Protein AF-A0A7C3PRQ6-F1 (afdb_monomer_lite)

Sequence (192 aa):
MINRSYRSRERTILLFIVLLIILLSGCVSAPGGGITKPATVEAIANGNAENGRDLFMGYAHFENDGPPCMGCHSVGENGLLGGGVMGSDLTNISNERSDVELASILSNYGWTKSPVMEPIYNTHPLTESEQADLIAFLKTSVGQPEVDREWLVVAVSLGGFAAAALVLGFVYRKRLRSVRRALVNEAQKELL

pLDDT: mean 86.73, std 13.66, range [47.41, 98.69]

Secondary structure (DSSP, 8-state):
---HHHHHHHHHHHHHHHHHHHHHT----------PPPPPHHHHHT--HHHHHHHHTTSS--TT-PPPGGGT---TT-SBTB--SSSPP-TTHHHHS-HHHHHHHHTT-SS---TTTHHHHHHSPPPHHHHHHHHHHHHHTTTPPP---HHHHHHHHHHHHHHHHHHHHHHHTTTTHHHHHHHHHHHHHHT-

Structure (mmCIF, N/CA/C/O backbone):
data_AF-A0A7C3PRQ6-F1
#
_entry.id   AF-A0A7C3PRQ6-F1
#
loop_
_atom_site.group_PDB
_atom_site.id
_atom_site.type_symbol
_atom_site.label_atom_id
_atom_site.label_alt_id
_atom_site.label_comp_id
_atom_site.label_asym_id
_atom_site.label_entity_id
_atom_site.label_seq_id
_atom_site.pdbx_PDB_ins_code
_atom_site.Cartn_x
_atom_site.Cartn_y
_atom_site.Cartn_z
_atom_site.occupancy
_atom_site.B_iso_or_equiv
_atom_site.auth_seq_id
_atom_site.auth_comp_id
_atom_site.auth_asym_id
_atom_site.auth_atom_id
_atom_site.pdbx_PDB_model_num
ATOM 1 N N . MET A 1 1 ? -40.805 -43.991 21.688 1.00 47.53 1 MET A N 1
ATOM 2 C CA . MET A 1 1 ? -41.134 -43.188 20.488 1.00 47.53 1 MET A CA 1
ATOM 3 C C . MET A 1 1 ? -40.181 -41.998 20.429 1.00 47.53 1 MET A C 1
ATOM 5 O O . MET A 1 1 ? -40.393 -41.023 21.135 1.00 47.53 1 MET A O 1
ATOM 9 N N . ILE A 1 2 ? -39.074 -42.114 19.687 1.00 50.50 2 ILE A N 1
ATOM 10 C CA . ILE A 1 2 ? -38.059 -41.051 19.589 1.00 50.50 2 ILE A CA 1
ATOM 11 C C . ILE A 1 2 ? -38.585 -39.971 18.635 1.00 50.50 2 ILE A C 1
ATOM 13 O O . ILE A 1 2 ? -38.970 -40.255 17.501 1.00 50.50 2 ILE A O 1
ATOM 17 N N . ASN A 1 3 ? -38.673 -38.747 19.149 1.00 47.69 3 ASN A N 1
ATOM 18 C CA . ASN A 1 3 ? -39.372 -37.615 18.555 1.00 47.69 3 ASN A CA 1
ATOM 19 C C . ASN A 1 3 ? -38.732 -37.184 17.218 1.00 47.69 3 ASN A C 1
ATOM 21 O O . ASN A 1 3 ? -37.580 -36.754 17.171 1.00 47.69 3 ASN A O 1
ATOM 25 N N . ARG A 1 4 ? -39.504 -37.264 16.125 1.00 56.25 4 ARG A N 1
ATOM 26 C CA . ARG A 1 4 ? -39.111 -36.926 14.740 1.00 56.25 4 ARG A CA 1
ATOM 27 C C . ARG A 1 4 ? -38.588 -35.486 14.596 1.00 56.25 4 ARG A C 1
ATOM 29 O O . ARG A 1 4 ? -37.778 -35.222 13.712 1.00 56.25 4 ARG A O 1
ATOM 36 N N . SER A 1 5 ? -38.997 -34.592 15.502 1.00 55.62 5 SER A N 1
ATOM 37 C CA . SER A 1 5 ? -38.525 -33.203 15.593 1.00 55.62 5 SER A CA 1
ATOM 38 C C . SER A 1 5 ? -37.051 -33.098 16.024 1.00 55.62 5 SER A C 1
ATOM 40 O O . SER A 1 5 ? -36.291 -32.310 15.460 1.00 55.62 5 SER A O 1
ATOM 42 N N . TYR A 1 6 ? -36.601 -33.966 16.939 1.00 53.19 6 TYR A N 1
ATOM 43 C CA . TYR A 1 6 ? -35.218 -33.981 17.435 1.00 53.19 6 TYR A CA 1
ATOM 44 C C . TYR A 1 6 ? -34.228 -34.383 16.330 1.00 53.19 6 TYR A C 1
ATOM 46 O O . TYR A 1 6 ? -33.257 -33.679 16.065 1.00 53.19 6 TYR A O 1
ATOM 54 N N . ARG A 1 7 ? -34.567 -35.434 15.572 1.00 55.28 7 ARG A N 1
ATOM 55 C CA . ARG A 1 7 ? -33.764 -35.945 14.447 1.00 55.28 7 ARG A CA 1
ATOM 56 C C . ARG A 1 7 ? -33.643 -34.953 13.281 1.00 55.28 7 ARG A C 1
ATOM 58 O O . ARG A 1 7 ? -32.672 -35.005 12.534 1.00 55.28 7 ARG A O 1
ATOM 65 N N . SER A 1 8 ? -34.622 -34.062 13.099 1.00 56.88 8 SER A N 1
ATOM 66 C CA . SER A 1 8 ? -34.548 -32.993 12.093 1.00 56.88 8 SER A CA 1
ATOM 67 C C . SER A 1 8 ? -33.586 -31.893 12.529 1.00 56.88 8 SER A C 1
ATOM 69 O O . SER A 1 8 ? -32.771 -31.452 11.730 1.00 56.88 8 SER A O 1
ATOM 71 N N . ARG A 1 9 ? -33.655 -31.484 13.800 1.00 60.75 9 ARG A N 1
ATOM 72 C CA . ARG A 1 9 ? -32.837 -30.404 14.362 1.00 60.75 9 ARG A CA 1
ATOM 73 C C . ARG A 1 9 ? -31.353 -30.778 14.412 1.00 60.75 9 ARG A C 1
ATOM 75 O O . ARG A 1 9 ? -30.520 -29.951 14.064 1.00 60.75 9 ARG A O 1
ATOM 82 N N . GLU A 1 10 ? -31.032 -32.032 14.734 1.00 66.19 10 GLU A N 1
ATOM 83 C CA . GLU A 1 10 ? -29.658 -32.552 14.666 1.00 66.19 10 GLU A CA 1
ATOM 84 C C . GLU A 1 10 ? -29.107 -32.565 13.239 1.00 66.19 10 GLU A C 1
ATOM 86 O O . GLU A 1 10 ? -27.975 -32.146 13.021 1.00 66.19 10 GLU A O 1
ATOM 91 N N . ARG A 1 11 ? -29.912 -32.971 12.246 1.00 70.31 11 ARG A N 1
ATOM 92 C CA . ARG A 1 11 ? -29.498 -32.958 10.833 1.00 70.31 11 ARG A CA 1
ATOM 93 C C . ARG A 1 11 ? -29.247 -31.544 10.323 1.00 70.31 11 ARG A C 1
ATOM 95 O O . ARG A 1 11 ? -28.283 -31.341 9.596 1.00 70.31 11 ARG A O 1
ATOM 102 N N . THR A 1 12 ? -30.071 -30.572 10.713 1.00 71.19 12 THR A N 1
ATOM 103 C CA . THR A 1 12 ? -29.859 -29.168 10.338 1.00 71.19 12 THR A CA 1
ATOM 104 C C . THR A 1 12 ? -28.595 -28.607 10.993 1.00 71.19 12 THR A C 1
ATOM 106 O O . T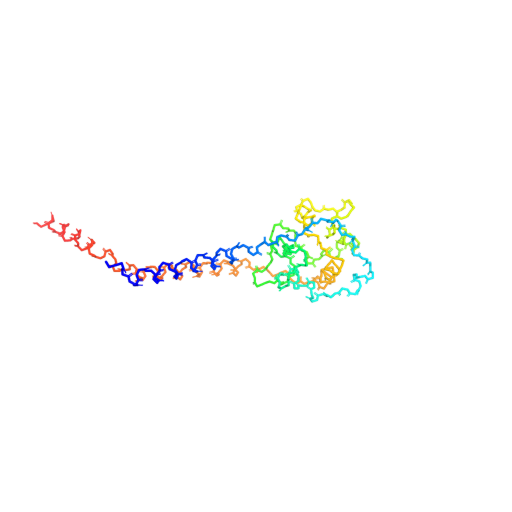HR A 1 12 ? -27.812 -27.951 10.320 1.00 71.19 12 THR A O 1
ATOM 109 N N . ILE A 1 13 ? -28.346 -28.916 12.271 1.00 74.94 13 ILE A N 1
ATOM 110 C CA . ILE A 1 13 ? -27.131 -28.488 12.983 1.00 74.94 13 ILE A CA 1
ATOM 111 C C . ILE A 1 13 ? -25.877 -29.128 12.368 1.00 74.94 13 ILE A C 1
ATOM 113 O O . ILE A 1 13 ? -24.907 -28.425 12.108 1.00 74.94 13 ILE A O 1
ATOM 117 N N . LEU A 1 14 ? -25.912 -30.426 12.054 1.00 76.06 14 LEU A N 1
ATOM 118 C CA . LEU A 1 14 ? -24.822 -31.126 11.365 1.00 76.06 14 LEU A CA 1
ATOM 119 C C . LEU A 1 14 ? -24.543 -30.536 9.978 1.00 76.06 14 LEU A C 1
ATOM 121 O O . LEU A 1 14 ? -23.384 -30.353 9.626 1.00 76.06 14 LEU A O 1
ATOM 125 N N . LEU A 1 15 ? -25.579 -30.180 9.213 1.00 76.94 15 LEU A N 1
ATOM 126 C CA . LEU A 1 15 ? -25.418 -29.530 7.908 1.00 76.94 15 LEU A CA 1
ATOM 127 C C . LEU A 1 15 ? -24.797 -28.133 8.029 1.00 76.94 15 LEU A C 1
ATOM 129 O O . LEU A 1 15 ? -23.921 -27.800 7.239 1.00 76.94 15 LEU A O 1
ATOM 133 N N . PHE A 1 16 ? -25.192 -27.343 9.032 1.00 77.44 16 PHE A N 1
ATOM 134 C CA . PHE A 1 16 ? -24.583 -26.036 9.299 1.00 77.44 16 PHE A CA 1
ATOM 135 C C . PHE A 1 16 ? -23.126 -26.150 9.757 1.00 77.44 16 PHE A C 1
ATOM 137 O O . PHE A 1 16 ? -22.298 -25.360 9.320 1.00 77.44 16 PHE A O 1
ATOM 144 N N . ILE A 1 17 ? -22.794 -27.142 10.589 1.00 79.88 17 ILE A N 1
ATOM 145 C CA . ILE A 1 17 ? -21.415 -27.397 11.029 1.00 79.88 17 ILE A CA 1
ATOM 146 C C . ILE A 1 17 ? -20.552 -27.838 9.844 1.00 79.88 17 ILE A C 1
ATOM 148 O O . ILE A 1 17 ? -19.455 -27.323 9.670 1.00 79.88 17 ILE A O 1
ATOM 152 N N . VAL A 1 18 ? -21.053 -28.734 8.991 1.00 77.69 18 VAL A N 1
ATOM 153 C CA . VAL A 1 18 ? -20.334 -29.176 7.787 1.00 77.69 18 VAL A CA 1
ATOM 154 C C . VAL A 1 18 ? -20.152 -28.022 6.798 1.00 77.69 18 VAL A C 1
ATOM 156 O O . VAL A 1 18 ? -19.057 -27.852 6.276 1.00 77.69 18 VAL A O 1
ATOM 159 N N . LEU A 1 19 ? -21.169 -27.177 6.596 1.00 76.38 19 LEU A N 1
ATOM 160 C CA . LEU A 1 19 ? -21.064 -25.982 5.751 1.00 76.38 19 LEU A CA 1
ATOM 161 C C . LEU A 1 19 ? -20.040 -24.979 6.309 1.00 76.38 19 LEU A C 1
ATOM 163 O O . LEU A 1 19 ? -19.241 -24.439 5.552 1.00 76.38 19 LEU A O 1
ATOM 167 N N . LEU A 1 20 ? -20.022 -24.770 7.628 1.00 74.56 20 LEU A N 1
ATOM 168 C CA . LEU A 1 20 ? -19.055 -23.902 8.301 1.00 74.56 20 LEU A CA 1
ATOM 169 C C . LEU A 1 20 ? -17.625 -24.460 8.194 1.00 74.56 20 LEU A C 1
ATOM 171 O O . LEU A 1 20 ? -16.698 -23.701 7.945 1.00 74.56 20 LEU A O 1
ATOM 175 N N . ILE A 1 21 ? -17.444 -25.779 8.313 1.00 72.19 21 ILE A N 1
ATOM 176 C CA . ILE A 1 21 ? -16.144 -26.448 8.137 1.00 72.19 21 ILE A CA 1
ATOM 177 C C . ILE A 1 21 ? -15.660 -26.337 6.685 1.00 72.19 21 ILE A C 1
ATOM 179 O O . ILE A 1 21 ? -14.477 -26.093 6.462 1.00 72.19 21 ILE A O 1
ATOM 183 N N . ILE A 1 22 ? -16.557 -26.469 5.703 1.00 69.19 22 ILE A N 1
ATOM 184 C CA . ILE A 1 22 ? -16.234 -26.299 4.277 1.00 69.19 22 ILE A CA 1
ATOM 185 C C . ILE A 1 22 ? -15.835 -24.846 3.983 1.00 69.19 22 ILE A C 1
ATOM 187 O O . ILE A 1 22 ? -14.842 -24.623 3.299 1.00 69.19 22 ILE A O 1
ATOM 191 N N . LEU A 1 23 ? -16.545 -23.863 4.551 1.00 66.38 23 LEU A N 1
ATOM 192 C CA . LEU A 1 23 ? -16.206 -22.440 4.412 1.00 66.38 23 LEU A CA 1
ATOM 193 C C . LEU A 1 23 ? -14.887 -22.069 5.112 1.00 66.38 23 LEU A C 1
ATOM 195 O O . LEU A 1 23 ? -14.187 -21.177 4.648 1.00 66.38 23 LEU A O 1
ATOM 199 N N . LEU A 1 24 ? -14.523 -22.765 6.192 1.00 59.66 24 LEU A N 1
ATOM 200 C CA . LEU A 1 24 ? -13.262 -22.562 6.919 1.00 59.66 24 LEU A CA 1
ATOM 201 C C . LEU A 1 24 ? -12.069 -23.316 6.307 1.00 59.66 24 LEU A C 1
ATOM 203 O O . LEU A 1 24 ? -10.928 -22.991 6.616 1.00 59.66 24 LEU A O 1
ATOM 207 N N . SER A 1 25 ? -12.312 -24.305 5.443 1.00 58.44 25 SER A N 1
ATOM 208 C CA . SER A 1 25 ? -11.266 -25.131 4.814 1.00 58.44 25 SER A CA 1
ATOM 209 C C . SER A 1 25 ? -10.825 -24.612 3.435 1.00 58.44 25 SER A C 1
ATOM 211 O O . SER A 1 25 ? -10.090 -25.296 2.730 1.00 58.44 25 SER A O 1
ATOM 213 N N . GLY A 1 26 ? -11.265 -23.411 3.038 1.00 49.47 26 GLY A N 1
ATOM 214 C CA . GLY A 1 26 ? -10.969 -22.792 1.740 1.00 49.47 26 GLY A CA 1
ATOM 215 C C . GLY A 1 26 ? -9.567 -22.191 1.579 1.00 49.47 26 GLY A C 1
ATOM 216 O O . GLY A 1 26 ? -9.267 -21.675 0.509 1.00 49.47 26 GLY A O 1
ATOM 217 N N . CYS A 1 27 ? -8.696 -22.252 2.588 1.00 54.94 27 CYS A N 1
ATOM 218 C CA . CYS A 1 27 ? -7.318 -21.773 2.462 1.00 54.94 27 CYS A CA 1
ATOM 219 C C . CYS A 1 27 ? -6.424 -22.874 1.876 1.00 54.94 27 CYS A C 1
ATOM 221 O O . CYS A 1 27 ? -5.644 -23.508 2.586 1.00 54.94 27 CYS A O 1
ATOM 223 N N . VAL A 1 28 ? -6.547 -23.117 0.571 1.00 53.69 28 VAL A N 1
ATOM 224 C CA . VAL A 1 28 ? -5.461 -23.747 -0.186 1.00 53.69 28 VAL A CA 1
ATOM 225 C C . VAL A 1 28 ? -4.400 -22.672 -0.377 1.00 53.69 28 VAL A C 1
ATOM 227 O O . VAL A 1 28 ? -4.575 -21.760 -1.176 1.00 53.69 28 VAL A O 1
ATOM 230 N N . SER A 1 29 ? -3.316 -22.751 0.393 1.00 53.19 29 SER A N 1
ATOM 231 C CA . SER A 1 29 ? -2.117 -21.962 0.127 1.00 53.19 29 SER A CA 1
ATOM 232 C C . SER A 1 29 ? -1.564 -22.360 -1.241 1.00 53.19 29 SER A C 1
ATOM 234 O O . SER A 1 29 ? -1.231 -23.529 -1.459 1.00 53.19 29 SER A O 1
ATOM 236 N N . ALA A 1 30 ? -1.477 -21.395 -2.156 1.00 51.31 30 ALA A N 1
ATOM 237 C CA . ALA A 1 30 ? -0.710 -21.547 -3.382 1.00 51.31 30 ALA A CA 1
ATOM 238 C C . ALA A 1 30 ? 0.768 -21.812 -3.029 1.00 51.31 30 ALA A C 1
ATOM 240 O O . ALA A 1 30 ? 1.269 -21.283 -2.030 1.00 51.31 30 ALA A O 1
ATOM 241 N N . PRO A 1 31 ? 1.488 -22.640 -3.804 1.00 47.62 31 PRO A N 1
ATOM 242 C CA . PRO A 1 31 ? 2.909 -22.844 -3.588 1.00 47.62 31 PRO A CA 1
ATOM 243 C C . PRO A 1 31 ? 3.660 -21.574 -4.011 1.00 47.62 31 PRO A C 1
ATOM 245 O O . PRO A 1 31 ? 3.961 -21.382 -5.185 1.00 47.62 31 PRO A O 1
ATOM 248 N N . GLY A 1 32 ? 3.960 -20.707 -3.045 1.00 54.88 32 GLY A N 1
ATOM 249 C CA . GLY A 1 32 ? 4.948 -19.646 -3.202 1.00 54.88 32 GLY A CA 1
ATOM 250 C C . GLY A 1 32 ? 6.356 -20.239 -3.254 1.00 54.88 32 GLY A C 1
ATOM 251 O O . GLY A 1 32 ? 6.689 -21.143 -2.482 1.00 54.88 32 GLY A O 1
ATOM 252 N N . GLY A 1 33 ? 7.196 -19.741 -4.159 1.00 47.41 33 GLY A N 1
ATOM 253 C CA . GLY A 1 33 ? 8.613 -20.090 -4.134 1.00 47.41 33 GLY A CA 1
ATOM 254 C C . GLY A 1 33 ? 9.386 -19.713 -5.385 1.00 47.41 33 GLY A C 1
ATOM 255 O O . GLY A 1 33 ? 9.780 -20.587 -6.152 1.00 47.41 33 GLY A O 1
ATOM 256 N N . GLY A 1 34 ? 9.670 -18.425 -5.560 1.00 58.53 34 GLY A N 1
ATOM 257 C CA . GLY A 1 34 ? 10.678 -17.982 -6.515 1.00 58.53 34 GLY A CA 1
ATOM 258 C C . GLY A 1 34 ? 10.955 -16.493 -6.398 1.00 58.53 34 GLY A C 1
ATOM 259 O O . GLY A 1 34 ? 10.028 -15.693 -6.393 1.00 58.53 34 GLY A O 1
ATOM 260 N N . ILE A 1 35 ? 12.236 -16.125 -6.337 1.00 61.12 35 ILE A N 1
ATOM 261 C CA . ILE A 1 35 ? 12.667 -14.749 -6.598 1.00 61.12 35 ILE A CA 1
ATOM 262 C C . ILE A 1 35 ? 12.277 -14.448 -8.046 1.00 61.12 35 ILE A C 1
ATOM 264 O O . ILE A 1 35 ? 12.820 -15.055 -8.975 1.00 61.12 35 ILE A O 1
ATOM 268 N N . THR A 1 36 ? 11.312 -13.557 -8.242 1.00 77.44 36 THR A N 1
ATOM 269 C CA . THR A 1 36 ? 10.962 -13.062 -9.570 1.00 77.44 36 THR A CA 1
ATOM 270 C C . THR A 1 36 ? 12.059 -12.127 -10.057 1.00 77.44 36 THR A C 1
ATOM 272 O O . THR A 1 36 ? 12.736 -11.451 -9.284 1.00 77.44 36 THR A O 1
ATOM 275 N N . LYS A 1 37 ? 12.307 -12.125 -11.366 1.00 87.12 37 LYS A N 1
ATOM 276 C CA . LYS A 1 37 ? 13.282 -11.204 -11.953 1.00 87.12 37 LYS A CA 1
ATOM 277 C C . LYS A 1 37 ? 12.765 -9.760 -11.791 1.00 87.12 37 LYS A C 1
ATOM 279 O O . LYS A 1 37 ? 11.553 -9.557 -11.898 1.00 87.12 37 LYS A O 1
ATOM 284 N N . PRO A 1 38 ? 13.650 -8.768 -11.573 1.00 92.75 38 PRO A N 1
ATOM 285 C CA . PRO A 1 38 ? 13.275 -7.362 -11.656 1.00 92.75 38 PRO A CA 1
ATOM 286 C C . PRO A 1 38 ? 12.592 -7.048 -12.983 1.00 92.75 38 PRO A C 1
ATOM 288 O O . PRO A 1 38 ? 13.046 -7.526 -14.031 1.00 92.75 38 PRO A O 1
ATOM 291 N N . ALA A 1 39 ? 11.568 -6.199 -12.938 1.00 94.12 39 ALA A N 1
ATOM 292 C CA . ALA A 1 39 ? 10.947 -5.681 -14.145 1.00 94.12 39 ALA A CA 1
ATOM 293 C C . ALA A 1 39 ? 11.969 -5.020 -15.077 1.00 94.12 39 ALA A C 1
ATOM 295 O O . ALA A 1 39 ? 12.854 -4.268 -14.658 1.00 94.12 39 ALA A O 1
ATOM 296 N N . THR A 1 40 ? 11.851 -5.320 -16.367 1.00 94.75 40 THR A N 1
ATOM 297 C CA . THR A 1 40 ? 12.670 -4.691 -17.402 1.00 94.75 40 THR A CA 1
ATOM 298 C C . THR A 1 40 ? 12.264 -3.233 -17.627 1.00 94.75 40 THR A C 1
ATOM 300 O O . THR A 1 40 ? 11.131 -2.835 -17.373 1.00 94.75 40 THR A O 1
ATOM 303 N N . VAL A 1 41 ? 13.180 -2.421 -18.165 1.00 92.62 41 VAL A N 1
ATOM 304 C CA . VAL A 1 41 ? 12.886 -1.019 -18.527 1.00 92.62 41 VAL A CA 1
ATOM 305 C C . VAL A 1 41 ? 11.716 -0.931 -19.514 1.00 92.62 41 VAL A C 1
ATOM 307 O O . VAL A 1 41 ? 10.894 -0.027 -19.415 1.00 92.62 41 VAL A O 1
ATOM 310 N N . GLU A 1 42 ? 11.614 -1.890 -20.437 1.00 94.81 42 GLU A N 1
ATOM 311 C CA . GLU A 1 42 ? 10.500 -1.984 -21.382 1.00 94.81 42 GLU A CA 1
ATOM 312 C C . GLU A 1 42 ? 9.177 -2.321 -20.684 1.00 94.81 42 GLU A C 1
ATOM 314 O O . GLU A 1 42 ? 8.164 -1.691 -20.982 1.00 94.81 42 GLU A O 1
ATOM 319 N N . ALA A 1 43 ? 9.173 -3.251 -19.722 1.00 95.25 43 ALA A N 1
ATOM 320 C CA . ALA A 1 43 ? 7.983 -3.536 -18.923 1.00 95.25 43 ALA A CA 1
ATOM 321 C C . ALA A 1 43 ? 7.533 -2.295 -18.140 1.00 95.25 43 ALA A C 1
ATOM 323 O O . ALA A 1 43 ? 6.374 -1.907 -18.230 1.00 95.25 43 ALA A O 1
ATOM 324 N N . ILE A 1 44 ? 8.460 -1.613 -17.458 1.00 94.50 44 ILE A N 1
ATOM 325 C CA . ILE A 1 44 ? 8.182 -0.389 -16.686 1.00 94.50 44 ILE A CA 1
ATOM 326 C C . ILE A 1 44 ? 7.626 0.726 -17.580 1.00 94.50 44 ILE A C 1
ATOM 328 O O . ILE A 1 44 ? 6.703 1.432 -17.182 1.00 94.50 44 ILE A O 1
ATOM 332 N N . ALA A 1 45 ? 8.163 0.893 -18.792 1.00 94.44 45 ALA A N 1
ATOM 333 C CA . ALA A 1 45 ? 7.672 1.887 -19.746 1.00 94.44 45 ALA A CA 1
ATOM 334 C C . ALA A 1 45 ? 6.230 1.613 -20.210 1.00 94.44 45 ALA A C 1
ATOM 336 O O . ALA A 1 45 ? 5.516 2.552 -20.555 1.00 94.44 45 ALA A O 1
ATOM 337 N N . ASN A 1 46 ? 5.811 0.346 -20.198 1.00 96.62 46 ASN A N 1
ATOM 338 C CA . ASN A 1 46 ? 4.459 -0.090 -20.543 1.00 96.62 46 ASN A CA 1
ATOM 339 C C . ASN A 1 46 ? 3.566 -0.331 -19.310 1.00 96.62 46 ASN A C 1
ATOM 341 O O . ASN A 1 46 ? 2.448 -0.823 -19.465 1.00 96.62 46 ASN A O 1
ATOM 345 N N . GLY A 1 47 ? 4.044 -0.002 -18.105 1.00 97.31 47 GLY A N 1
ATOM 346 C CA . GLY A 1 47 ? 3.295 -0.183 -16.866 1.00 97.31 47 GLY A CA 1
ATOM 347 C C . GLY A 1 47 ? 2.040 0.691 -16.814 1.00 97.31 47 GLY A C 1
ATOM 348 O O . GLY A 1 47 ? 2.027 1.843 -17.256 1.00 97.31 47 GLY A O 1
ATOM 349 N N . ASN A 1 48 ? 0.971 0.151 -16.242 1.00 98.44 48 ASN A N 1
ATOM 350 C CA . ASN A 1 48 ? -0.300 0.823 -16.040 1.00 98.44 48 ASN A CA 1
ATOM 351 C C . ASN A 1 48 ? -0.355 1.464 -14.646 1.00 98.44 48 ASN A C 1
ATOM 353 O O . ASN A 1 48 ? -0.558 0.788 -13.639 1.00 98.44 48 ASN A O 1
ATOM 357 N N . ALA A 1 49 ? -0.239 2.792 -14.595 1.00 98.06 49 ALA A N 1
ATOM 358 C CA . ALA A 1 49 ? -0.269 3.550 -13.345 1.00 98.06 49 ALA A CA 1
ATOM 359 C C . ALA A 1 49 ? -1.597 3.433 -12.571 1.00 98.06 49 ALA A C 1
ATOM 361 O O . ALA A 1 49 ? -1.597 3.520 -11.345 1.00 98.06 49 ALA A O 1
ATOM 362 N N . GLU A 1 50 ? -2.731 3.234 -13.248 1.00 97.94 50 GLU A N 1
ATOM 363 C CA . GLU A 1 50 ? -4.014 3.050 -12.563 1.00 97.94 50 GLU A CA 1
ATOM 364 C C . GLU A 1 50 ? -4.083 1.683 -11.882 1.00 97.94 50 GLU A C 1
ATOM 366 O O . GLU A 1 50 ? -4.427 1.608 -10.704 1.00 97.94 50 GLU A O 1
ATOM 371 N N . ASN A 1 51 ? -3.665 0.623 -12.579 1.00 98.50 51 ASN A N 1
ATOM 372 C CA . ASN A 1 51 ? -3.565 -0.699 -11.963 1.00 98.50 51 ASN A CA 1
ATOM 373 C C . ASN A 1 51 ? -2.533 -0.701 -10.825 1.00 98.50 51 ASN A C 1
ATOM 375 O O . ASN A 1 51 ? -2.791 -1.235 -9.751 1.00 98.50 51 ASN A O 1
ATOM 379 N N . GLY A 1 52 ? -1.399 -0.023 -11.015 1.00 98.38 52 GLY A N 1
ATOM 380 C CA . GLY A 1 52 ? -0.386 0.159 -9.978 1.00 98.38 52 GLY A CA 1
ATOM 381 C C . GLY A 1 52 ? -0.933 0.843 -8.728 1.00 98.38 52 GLY A C 1
ATOM 382 O O . GLY A 1 52 ? -0.638 0.407 -7.617 1.00 98.38 52 GLY A O 1
ATOM 383 N N . ARG A 1 53 ? -1.786 1.863 -8.891 1.00 97.62 53 ARG A N 1
ATOM 384 C CA . ARG A 1 53 ? -2.500 2.493 -7.772 1.00 97.62 53 ARG A CA 1
ATOM 385 C C . ARG A 1 53 ? -3.408 1.487 -7.073 1.00 97.62 53 ARG A C 1
ATOM 387 O O . ARG A 1 53 ? -3.398 1.412 -5.849 1.00 97.62 53 ARG A O 1
ATOM 394 N N . ASP A 1 54 ? -4.194 0.724 -7.824 1.00 98.06 54 ASP A N 1
ATOM 395 C CA . ASP A 1 54 ? -5.153 -0.218 -7.246 1.00 98.06 54 ASP A CA 1
ATOM 396 C C . ASP A 1 54 ? -4.461 -1.365 -6.498 1.00 98.06 54 ASP A C 1
ATOM 398 O O . ASP A 1 54 ? -4.923 -1.750 -5.425 1.00 98.06 54 ASP A O 1
ATOM 402 N N . LEU A 1 55 ? -3.320 -1.846 -6.996 1.00 98.50 55 LEU A N 1
ATOM 403 C CA . LEU A 1 55 ? -2.454 -2.801 -6.304 1.00 98.50 55 LEU A CA 1
ATOM 404 C C . LEU A 1 55 ? -1.828 -2.193 -5.041 1.00 98.50 55 LEU A C 1
ATOM 406 O O . LEU A 1 55 ? -1.889 -2.783 -3.962 1.00 98.50 55 LEU A O 1
ATOM 410 N N . PHE A 1 56 ? -1.271 -0.981 -5.145 1.00 98.06 56 PHE A N 1
ATOM 411 C CA . PHE A 1 56 ? -0.677 -0.274 -4.009 1.00 98.06 56 PHE A CA 1
ATOM 412 C C . PHE A 1 56 ? -1.693 -0.089 -2.874 1.00 98.06 56 PHE A C 1
ATOM 414 O O . PHE A 1 56 ? -1.382 -0.330 -1.705 1.00 98.06 56 PHE A O 1
ATOM 421 N N . MET A 1 57 ? -2.914 0.313 -3.235 1.00 96.06 57 MET A N 1
ATOM 422 C CA . MET A 1 57 ? -4.023 0.580 -2.320 1.00 96.06 57 MET A CA 1
ATOM 423 C C . MET A 1 57 ? -4.805 -0.679 -1.915 1.00 96.06 57 MET A C 1
ATOM 425 O O . MET A 1 57 ? -5.736 -0.593 -1.119 1.00 96.06 57 MET A O 1
ATOM 429 N N . GLY A 1 58 ? -4.480 -1.853 -2.460 1.00 96.19 58 GLY A N 1
ATOM 430 C CA . GLY A 1 58 ? -5.212 -3.089 -2.170 1.00 96.19 58 GLY A CA 1
ATOM 431 C C . GLY A 1 58 ? -6.667 -3.097 -2.646 1.00 96.19 58 GLY A C 1
ATOM 432 O O . GLY A 1 58 ? -7.480 -3.859 -2.123 1.00 96.19 58 GLY A O 1
ATOM 433 N N . TYR A 1 59 ? -7.018 -2.256 -3.622 1.00 95.88 59 TYR A N 1
ATOM 434 C CA . TYR A 1 59 ? -8.283 -2.368 -4.355 1.00 95.88 59 TYR A CA 1
ATOM 435 C C . TYR A 1 59 ? -8.245 -3.549 -5.334 1.00 95.88 59 TYR A C 1
ATOM 437 O O . TYR A 1 59 ? -9.270 -4.189 -5.570 1.00 95.88 59 TYR A O 1
ATOM 445 N N . ALA A 1 60 ? -7.051 -3.868 -5.838 1.00 97.38 60 ALA A N 1
ATOM 446 C CA . ALA A 1 60 ? -6.727 -5.109 -6.525 1.00 97.38 60 ALA A CA 1
ATOM 447 C C . ALA A 1 60 ? -5.799 -5.967 -5.648 1.00 97.38 60 ALA A C 1
ATOM 449 O O . ALA A 1 60 ? -5.003 -5.440 -4.871 1.00 97.38 60 ALA A O 1
ATOM 450 N N . HIS A 1 61 ? -5.920 -7.291 -5.762 1.00 96.88 61 HIS A N 1
ATOM 451 C CA . HIS A 1 61 ? -5.023 -8.228 -5.083 1.00 96.88 61 HIS A CA 1
ATOM 452 C C . HIS A 1 61 ? -3.835 -8.547 -5.987 1.00 96.88 61 HIS A C 1
ATOM 454 O O . HIS A 1 61 ? -4.009 -8.665 -7.201 1.00 96.88 61 HIS A O 1
ATOM 460 N N . PHE A 1 62 ? -2.661 -8.726 -5.383 1.00 97.62 62 PHE A N 1
ATOM 461 C CA . PHE A 1 62 ? -1.516 -9.292 -6.086 1.00 97.62 62 PHE A CA 1
ATOM 462 C C . PHE A 1 62 ? -1.777 -10.758 -6.454 1.00 97.62 62 PHE A C 1
ATOM 464 O O . PHE A 1 62 ? -2.424 -11.484 -5.700 1.00 97.62 62 PHE A O 1
ATOM 471 N N . GLU A 1 63 ? -1.219 -11.207 -7.576 1.00 96.31 63 GLU A N 1
ATOM 472 C CA . GLU A 1 63 ? -1.369 -12.565 -8.107 1.00 96.31 63 GLU A CA 1
ATOM 473 C C . GLU A 1 63 ? -0.869 -13.628 -7.121 1.00 96.31 63 GLU A C 1
ATOM 475 O O . GLU A 1 63 ? -1.460 -14.699 -7.009 1.00 96.31 63 GLU A O 1
ATOM 480 N N . ASN A 1 64 ? 0.185 -13.313 -6.363 1.00 95.12 64 ASN A N 1
ATOM 481 C CA . ASN A 1 64 ? 0.786 -14.215 -5.377 1.00 95.12 64 ASN A CA 1
ATOM 482 C C . ASN A 1 64 ? 0.370 -13.903 -3.926 1.00 95.12 64 ASN A C 1
ATOM 484 O O . ASN A 1 64 ? 1.108 -14.229 -2.994 1.00 95.12 64 ASN A O 1
ATOM 488 N N . ASP A 1 65 ? -0.790 -13.265 -3.725 1.00 94.50 65 ASP A N 1
ATOM 489 C CA . ASP A 1 65 ? -1.402 -12.992 -2.411 1.00 94.50 65 ASP A CA 1
ATOM 490 C C . ASP A 1 65 ? -0.531 -12.155 -1.449 1.00 94.50 65 ASP A C 1
ATOM 492 O O . ASP A 1 65 ? -0.628 -12.265 -0.223 1.00 94.50 65 ASP A O 1
ATOM 496 N N . GLY A 1 66 ? 0.338 -11.299 -1.993 1.00 94.25 66 GLY A N 1
ATOM 497 C CA . GLY A 1 66 ? 1.092 -10.331 -1.197 1.00 94.25 66 GLY A CA 1
ATOM 498 C C . GLY A 1 66 ? 0.169 -9.299 -0.526 1.00 94.25 66 GLY A C 1
ATOM 499 O O . GLY A 1 66 ? -0.897 -8.979 -1.059 1.00 94.25 66 GLY A O 1
ATOM 500 N N . PRO A 1 67 ? 0.547 -8.740 0.637 1.00 96.12 67 PRO A N 1
ATOM 501 C CA . PRO A 1 67 ? -0.203 -7.640 1.236 1.00 96.12 67 PRO A CA 1
ATOM 502 C C . PRO A 1 67 ? -0.031 -6.355 0.408 1.00 96.12 67 PRO A C 1
ATOM 504 O O . PRO A 1 67 ? 1.059 -6.117 -0.104 1.00 96.12 67 PRO A O 1
ATOM 507 N N . PRO A 1 68 ? -1.042 -5.474 0.316 1.00 97.06 68 PRO A N 1
ATOM 508 C CA . PRO A 1 68 ? -0.906 -4.212 -0.405 1.00 97.06 68 PRO A CA 1
ATOM 509 C C . PRO A 1 68 ? 0.124 -3.285 0.251 1.00 97.06 68 PRO A C 1
ATOM 511 O O . PRO A 1 68 ? 0.261 -3.238 1.479 1.00 97.06 68 PRO A O 1
ATOM 514 N N . CYS A 1 69 ? 0.819 -2.492 -0.566 1.00 97.12 69 CYS A N 1
ATOM 515 C CA . CYS A 1 69 ? 1.884 -1.596 -0.111 1.00 97.12 69 CYS A CA 1
ATOM 516 C C . CYS A 1 69 ? 1.386 -0.543 0.893 1.00 97.12 69 CYS A C 1
ATOM 518 O O . CYS A 1 69 ? 2.110 -0.202 1.836 1.00 97.12 69 CYS A O 1
ATOM 520 N N . MET A 1 70 ? 0.134 -0.081 0.748 1.00 95.44 70 MET A N 1
ATOM 521 C CA . MET A 1 70 ? -0.466 0.911 1.645 1.00 95.44 70 MET A CA 1
ATOM 522 C C . MET A 1 70 ? -0.536 0.454 3.107 1.00 95.44 70 MET A C 1
ATOM 524 O O . MET A 1 70 ? -0.687 1.282 3.998 1.00 95.44 70 MET A O 1
ATOM 528 N N . GLY A 1 71 ? -0.432 -0.853 3.382 1.00 94.19 71 GLY A N 1
ATOM 529 C CA . GLY A 1 71 ? -0.418 -1.370 4.751 1.00 94.19 71 GLY A CA 1
ATOM 530 C C . GLY A 1 71 ? 0.787 -0.883 5.562 1.00 94.19 71 GLY A C 1
ATOM 531 O O . GLY A 1 71 ? 0.733 -0.853 6.792 1.00 94.19 71 GLY A O 1
ATOM 532 N N . CYS A 1 72 ? 1.866 -0.478 4.888 1.00 95.25 72 CYS A N 1
ATOM 533 C CA . CYS A 1 72 ? 3.060 0.062 5.532 1.00 95.25 72 CYS A CA 1
ATOM 534 C C . CYS A 1 72 ? 3.446 1.452 5.028 1.00 95.25 72 CYS A C 1
ATOM 536 O O . CYS A 1 72 ? 4.003 2.200 5.822 1.00 95.25 72 CYS A O 1
ATOM 538 N N . HIS A 1 73 ? 3.150 1.795 3.775 1.00 95.56 73 HIS A N 1
ATOM 539 C CA . HIS A 1 73 ? 3.594 3.035 3.136 1.00 95.56 73 HIS A CA 1
ATOM 540 C C . HIS A 1 73 ? 2.440 4.003 2.838 1.00 95.56 73 HIS A C 1
ATOM 542 O O . HIS A 1 73 ? 1.304 3.580 2.616 1.00 95.56 73 HIS A O 1
ATOM 548 N N . SER A 1 74 ? 2.754 5.296 2.752 1.00 93.88 74 SER A N 1
ATOM 549 C CA . SER A 1 74 ? 1.903 6.350 2.185 1.00 93.88 74 SER A CA 1
ATOM 550 C C . SER A 1 74 ? 2.398 6.766 0.798 1.00 93.88 74 SER A C 1
ATOM 552 O O . SER A 1 74 ? 3.583 6.633 0.491 1.00 93.88 74 SER A O 1
ATOM 554 N N . VAL A 1 75 ? 1.481 7.248 -0.050 1.00 94.75 75 VAL A N 1
ATOM 555 C CA . VAL A 1 75 ? 1.785 7.864 -1.354 1.00 94.75 75 VAL A CA 1
ATOM 556 C C . VAL A 1 75 ? 0.779 8.978 -1.629 1.00 94.75 75 VAL A C 1
ATOM 558 O O . VAL A 1 75 ? -0.406 8.713 -1.853 1.00 94.75 75 VAL A O 1
ATOM 561 N N . GLY A 1 76 ? 1.262 10.212 -1.682 1.00 91.62 76 GLY A N 1
ATOM 562 C CA . GLY A 1 76 ? 0.518 11.414 -2.032 1.00 91.62 76 GLY A CA 1
ATOM 563 C C . GLY A 1 76 ? -0.761 11.559 -1.216 1.00 91.62 76 GLY A C 1
ATOM 564 O O . GLY A 1 76 ? -0.803 11.316 -0.011 1.00 91.62 76 GLY A O 1
ATOM 565 N N . GLU A 1 77 ? -1.846 11.901 -1.902 1.00 89.00 77 GLU A N 1
ATOM 566 C CA . GLU A 1 77 ? -3.170 12.044 -1.297 1.00 89.00 77 GLU A CA 1
ATOM 567 C C . GLU A 1 77 ? -4.025 10.763 -1.356 1.00 89.00 77 GLU A C 1
ATOM 569 O O . GLU A 1 77 ? -5.242 10.815 -1.146 1.00 89.00 77 GLU A O 1
ATOM 574 N N . ASN A 1 78 ? -3.412 9.608 -1.645 1.00 89.44 78 ASN A N 1
ATOM 575 C CA . ASN A 1 78 ? -4.136 8.353 -1.831 1.00 89.44 78 ASN A CA 1
ATOM 576 C C . ASN A 1 78 ? -4.612 7.752 -0.497 1.00 89.44 78 ASN A C 1
ATOM 578 O O . ASN A 1 78 ? -3.906 7.742 0.510 1.00 89.44 78 ASN A O 1
ATOM 582 N N . GLY A 1 79 ? -5.823 7.186 -0.526 1.00 86.31 79 GLY A N 1
ATOM 583 C CA . GLY A 1 79 ? -6.465 6.552 0.627 1.00 86.31 79 GLY A CA 1
ATOM 584 C C . GLY A 1 79 ? 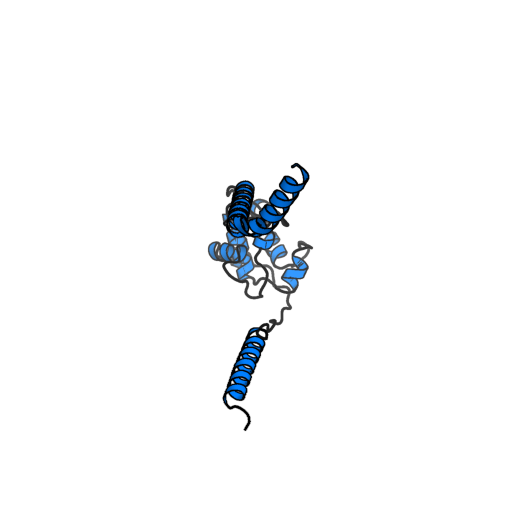-7.320 7.516 1.444 1.00 86.31 79 GLY A C 1
ATOM 585 O O . GLY A 1 79 ? -6.915 8.627 1.770 1.00 86.31 79 GLY A O 1
ATOM 586 N N . LEU A 1 80 ? -8.524 7.072 1.822 1.00 83.56 80 LEU A N 1
ATOM 587 C CA . LEU A 1 80 ? -9.481 7.895 2.577 1.00 83.56 80 LEU A CA 1
ATOM 588 C C . LEU A 1 80 ? -8.908 8.391 3.914 1.00 83.56 80 LEU A C 1
ATOM 590 O O . LEU A 1 80 ? -9.182 9.513 4.335 1.00 83.56 80 LEU A O 1
ATOM 594 N N . LEU A 1 81 ? -8.128 7.536 4.576 1.00 82.56 81 LEU A N 1
ATOM 595 C CA . LEU A 1 81 ? -7.463 7.818 5.848 1.00 82.56 81 LEU A CA 1
ATOM 596 C C . LEU A 1 81 ? -5.935 7.908 5.685 1.00 82.56 81 LEU A C 1
ATOM 598 O O . LEU A 1 81 ? -5.224 7.881 6.683 1.00 82.56 81 LEU A O 1
ATOM 602 N N . GLY A 1 82 ? -5.446 8.014 4.445 1.00 84.38 82 GLY A N 1
ATOM 603 C CA . GLY A 1 82 ? -4.030 7.895 4.102 1.00 84.38 82 GLY A CA 1
ATOM 604 C C . GLY A 1 82 ? -3.550 6.444 3.978 1.00 84.38 82 GLY A C 1
ATOM 605 O O . GLY A 1 82 ? -4.353 5.510 3.873 1.00 84.38 82 GLY A O 1
ATOM 606 N N . GLY A 1 83 ? -2.225 6.284 3.967 1.00 88.56 83 GLY A N 1
ATOM 607 C CA . GLY A 1 83 ? -1.525 4.998 3.974 1.00 88.56 83 GLY A CA 1
ATOM 608 C C . 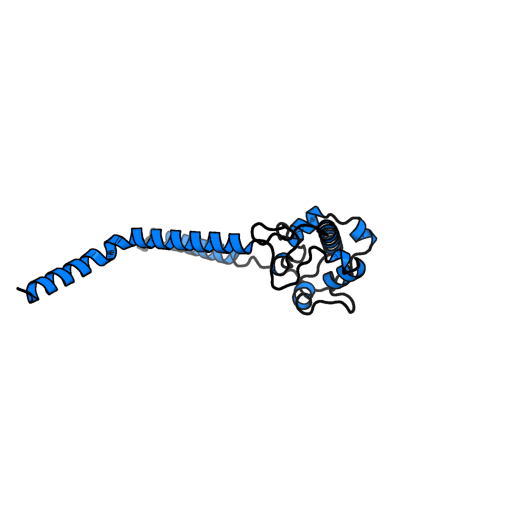GLY A 1 83 ? -0.861 4.690 5.318 1.00 88.56 83 GLY A C 1
ATOM 609 O O . GLY A 1 83 ? -1.100 5.356 6.325 1.00 88.56 83 GLY A O 1
ATOM 610 N N . GLY A 1 84 ? -0.031 3.653 5.339 1.00 89.44 84 GLY A N 1
ATOM 611 C CA . GLY A 1 84 ? 0.727 3.248 6.516 1.00 89.44 84 GLY A CA 1
ATOM 612 C C . GLY A 1 84 ? 1.879 4.205 6.829 1.00 89.44 84 GLY A C 1
ATOM 613 O O . GLY A 1 84 ? 2.457 4.814 5.935 1.00 89.44 84 GLY A O 1
ATOM 614 N N . VAL A 1 85 ? 2.224 4.293 8.115 1.00 87.25 85 VAL A N 1
ATOM 615 C CA . VAL A 1 85 ? 3.309 5.147 8.648 1.00 87.25 85 VAL A CA 1
ATOM 616 C C . VAL A 1 85 ? 4.516 4.344 9.148 1.00 87.25 85 VAL A C 1
ATOM 618 O O . VAL A 1 85 ? 5.421 4.885 9.776 1.00 87.25 85 VAL A O 1
ATOM 621 N N . MET A 1 86 ? 4.504 3.023 8.939 1.00 91.25 86 MET A N 1
ATOM 622 C CA . MET A 1 86 ? 5.584 2.130 9.378 1.00 91.25 86 MET A CA 1
ATOM 623 C C . MET A 1 86 ? 6.759 2.143 8.391 1.00 91.25 86 MET A C 1
ATOM 625 O O . MET A 1 86 ? 7.916 2.023 8.789 1.00 91.25 86 MET A O 1
ATOM 629 N N . GLY A 1 87 ? 6.453 2.257 7.102 1.00 90.94 87 GLY A N 1
ATOM 630 C CA . GLY A 1 87 ? 7.403 2.511 6.030 1.00 90.94 87 GLY A CA 1
ATOM 631 C C . GLY A 1 87 ? 7.544 4.006 5.754 1.00 90.94 87 GLY A C 1
ATOM 632 O O . GLY A 1 87 ? 6.828 4.832 6.314 1.00 90.94 87 GLY A O 1
ATOM 633 N N . SER A 1 88 ? 8.482 4.356 4.876 1.00 91.19 88 SER A N 1
ATOM 634 C CA . SER A 1 88 ? 8.644 5.732 4.405 1.00 91.19 88 SER A CA 1
ATOM 635 C C . SER A 1 88 ? 7.483 6.165 3.511 1.00 91.19 88 SER A C 1
ATOM 637 O O . SER A 1 88 ? 6.851 5.331 2.859 1.00 91.19 88 SER A O 1
ATOM 639 N N . ASP A 1 89 ? 7.275 7.471 3.403 1.00 93.44 89 ASP A N 1
ATOM 640 C CA . ASP A 1 89 ? 6.450 8.030 2.339 1.00 93.44 89 ASP A CA 1
ATOM 641 C C . ASP A 1 89 ? 7.113 7.767 0.974 1.00 93.44 89 ASP A C 1
ATOM 643 O O . ASP A 1 89 ? 8.323 7.945 0.815 1.00 93.44 89 ASP A O 1
ATOM 647 N N . LEU A 1 90 ? 6.340 7.277 0.003 1.00 95.94 90 LEU A N 1
ATOM 648 C CA . LEU A 1 90 ? 6.819 6.932 -1.335 1.00 95.94 90 LEU A CA 1
ATOM 649 C C . LEU A 1 90 ? 6.392 7.943 -2.413 1.00 95.94 90 LEU A C 1
ATOM 651 O O . LEU A 1 90 ? 6.696 7.733 -3.584 1.00 95.94 90 LEU A O 1
ATOM 655 N N . THR A 1 91 ? 5.755 9.060 -2.046 1.00 95.62 91 THR A N 1
ATOM 656 C CA . THR A 1 91 ? 5.279 10.118 -2.961 1.00 95.62 91 THR A CA 1
ATOM 657 C C . THR A 1 91 ? 6.347 10.534 -3.963 1.00 95.62 91 THR A C 1
ATOM 659 O O . THR A 1 91 ? 6.092 10.579 -5.166 1.00 95.62 91 THR A O 1
ATOM 662 N N . ASN A 1 92 ? 7.560 10.797 -3.472 1.00 96.12 92 ASN A N 1
ATOM 663 C CA . ASN A 1 92 ? 8.674 11.310 -4.267 1.00 96.12 92 ASN A CA 1
ATOM 664 C C . ASN A 1 92 ? 9.764 10.263 -4.532 1.00 96.12 92 ASN A C 1
ATOM 666 O O . ASN A 1 92 ? 10.832 10.616 -5.034 1.00 96.12 92 ASN A O 1
ATOM 670 N N . ILE A 1 93 ? 9.509 8.979 -4.254 1.00 95.88 93 ILE A N 1
ATOM 671 C CA . ILE A 1 93 ? 10.551 7.944 -4.322 1.00 95.88 93 ILE A CA 1
ATOM 672 C C . ILE A 1 93 ? 11.170 7.817 -5.720 1.00 95.88 93 ILE A C 1
ATOM 674 O O . ILE A 1 93 ? 12.363 7.553 -5.845 1.00 95.88 93 ILE A O 1
ATOM 678 N N . SER A 1 94 ? 10.396 8.090 -6.774 1.00 95.94 94 SER A N 1
ATOM 679 C CA . SER A 1 94 ? 10.863 8.058 -8.168 1.00 95.94 94 SER A CA 1
ATOM 680 C C . SER A 1 94 ? 11.843 9.187 -8.523 1.00 95.94 94 SER A C 1
ATOM 682 O O . SER A 1 94 ? 12.516 9.106 -9.546 1.00 95.94 94 SER A O 1
ATOM 684 N N . ASN A 1 95 ? 11.953 10.234 -7.695 1.00 95.81 95 ASN A N 1
ATOM 685 C CA . ASN A 1 95 ? 13.019 11.238 -7.808 1.00 95.81 95 ASN A CA 1
ATOM 686 C C . ASN A 1 95 ? 14.290 10.825 -7.051 1.00 95.81 95 ASN A C 1
ATOM 688 O O . ASN A 1 95 ? 15.376 11.316 -7.352 1.00 95.81 95 ASN A O 1
ATOM 692 N N . GLU A 1 96 ? 14.156 9.956 -6.050 1.00 94.56 96 GLU A N 1
ATOM 693 C CA . GLU A 1 96 ? 15.246 9.542 -5.163 1.00 94.56 96 GLU A CA 1
ATOM 694 C C . GLU A 1 96 ? 15.932 8.256 -5.632 1.00 94.56 96 GLU A C 1
ATOM 696 O O . GLU A 1 96 ? 17.102 8.021 -5.325 1.00 94.56 96 GLU A O 1
ATOM 701 N N . ARG A 1 97 ? 15.196 7.409 -6.356 1.00 94.44 97 ARG A N 1
ATOM 702 C CA . ARG A 1 97 ? 15.608 6.072 -6.782 1.00 94.44 97 ARG A CA 1
ATOM 703 C C . ARG A 1 97 ? 15.352 5.902 -8.269 1.00 94.44 97 ARG A C 1
ATOM 705 O O . ARG A 1 97 ? 14.343 6.358 -8.797 1.00 94.44 97 ARG A O 1
ATOM 712 N N . SER A 1 98 ? 16.261 5.203 -8.941 1.00 94.94 98 SER A N 1
ATOM 713 C CA . SER A 1 98 ? 16.059 4.838 -10.347 1.00 94.94 98 SER A CA 1
ATOM 714 C C . SER A 1 98 ? 15.035 3.707 -10.491 1.00 94.94 98 SER A C 1
ATOM 716 O O . SER A 1 98 ? 14.903 2.874 -9.596 1.00 94.94 98 SER A O 1
ATOM 718 N N . ASP A 1 99 ? 14.388 3.605 -11.653 1.00 95.06 99 ASP A N 1
ATOM 719 C CA . ASP A 1 99 ? 13.466 2.505 -11.985 1.00 95.06 99 ASP A CA 1
ATOM 720 C C . ASP A 1 99 ? 14.071 1.118 -11.739 1.00 95.06 99 ASP A C 1
ATOM 722 O O . ASP A 1 99 ? 13.412 0.217 -11.231 1.00 95.06 99 ASP A O 1
ATOM 726 N N . VAL A 1 100 ? 15.353 0.956 -12.078 1.00 92.50 100 VAL A N 1
ATOM 727 C CA . VAL A 1 100 ? 16.094 -0.300 -11.902 1.00 92.50 100 VAL A CA 1
ATOM 728 C C . VAL A 1 100 ? 16.281 -0.625 -10.420 1.00 92.50 100 VAL A C 1
ATOM 730 O O . VAL A 1 100 ? 16.200 -1.786 -10.016 1.00 92.50 100 VAL A O 1
ATOM 733 N N . GLU A 1 101 ? 16.521 0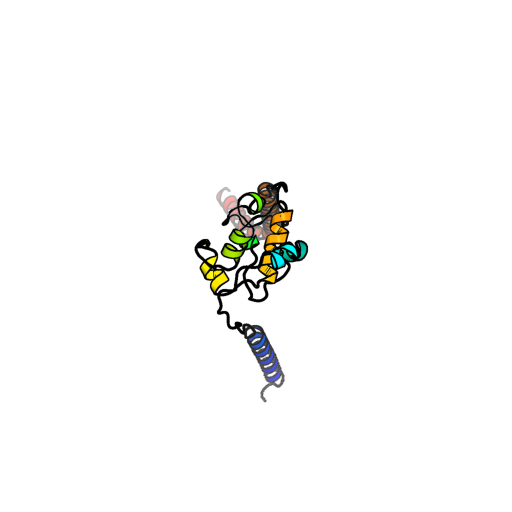.395 -9.599 1.00 93.19 101 GLU A N 1
ATOM 734 C CA . GLU A 1 101 ? 16.654 0.241 -8.153 1.00 93.19 101 GLU A CA 1
ATOM 735 C C . GLU A 1 101 ? 15.306 -0.100 -7.512 1.00 93.19 101 GLU A C 1
ATOM 737 O O . GLU A 1 101 ? 15.238 -1.034 -6.715 1.00 93.19 101 GLU A O 1
ATOM 742 N N . LEU A 1 102 ? 14.224 0.571 -7.925 1.00 94.88 102 LEU A N 1
ATOM 743 C CA . LEU A 1 102 ? 12.863 0.251 -7.488 1.00 94.88 102 LEU A CA 1
ATOM 744 C C . LEU A 1 102 ? 12.470 -1.180 -7.870 1.00 94.88 102 LEU A C 1
ATOM 746 O O . LEU A 1 102 ? 12.016 -1.937 -7.015 1.00 94.88 102 LEU A O 1
ATOM 750 N N . ALA A 1 103 ? 12.720 -1.593 -9.114 1.00 94.56 103 ALA A N 1
ATOM 751 C CA . ALA A 1 103 ? 12.460 -2.958 -9.565 1.00 94.56 103 ALA A CA 1
ATOM 752 C C . ALA A 1 103 ? 13.277 -3.994 -8.773 1.00 94.56 103 ALA A C 1
ATOM 754 O O . ALA A 1 103 ? 12.774 -5.070 -8.451 1.00 94.56 103 ALA A O 1
ATOM 755 N N . SER A 1 104 ? 14.521 -3.674 -8.403 1.00 92.56 104 SER A N 1
ATOM 756 C CA . SER A 1 104 ? 15.362 -4.553 -7.573 1.00 92.56 104 SER A CA 1
ATOM 757 C C . SER A 1 104 ? 14.812 -4.705 -6.150 1.00 92.56 104 SER A C 1
ATOM 759 O O . SER A 1 104 ? 14.766 -5.819 -5.627 1.00 92.56 104 SER A O 1
ATOM 761 N N . ILE A 1 105 ? 14.331 -3.609 -5.554 1.00 93.19 105 ILE A N 1
ATOM 762 C CA . ILE A 1 105 ? 13.700 -3.614 -4.227 1.00 93.19 105 ILE A CA 1
ATOM 763 C C . ILE A 1 105 ? 12.404 -4.433 -4.247 1.00 93.19 105 ILE A C 1
ATOM 765 O O . ILE A 1 105 ? 12.213 -5.276 -3.374 1.00 93.19 105 ILE A O 1
ATOM 769 N N . LEU A 1 106 ? 11.535 -4.217 -5.242 1.00 94.50 106 LEU A N 1
ATOM 770 C CA . LEU A 1 106 ? 10.240 -4.902 -5.350 1.00 94.50 106 LEU A CA 1
ATOM 771 C C . LEU A 1 106 ? 10.377 -6.406 -5.630 1.00 94.50 106 LEU A C 1
ATOM 773 O O . LEU A 1 106 ? 9.555 -7.196 -5.175 1.00 94.50 106 LEU A O 1
ATOM 777 N N . SER A 1 107 ? 11.421 -6.812 -6.354 1.00 92.25 107 SER A N 1
ATOM 778 C CA . SER A 1 107 ? 11.704 -8.223 -6.659 1.00 92.25 107 SER A CA 1
ATOM 779 C C . SER A 1 107 ? 12.547 -8.942 -5.600 1.00 92.25 107 SER A C 1
ATOM 781 O O . SER A 1 107 ? 12.797 -10.140 -5.730 1.00 92.25 107 SER A O 1
ATOM 783 N N . ASN A 1 108 ? 13.028 -8.237 -4.566 1.00 88.88 108 ASN A N 1
ATOM 784 C CA . ASN A 1 108 ? 14.044 -8.739 -3.629 1.00 88.88 108 ASN A CA 1
ATOM 785 C C . ASN A 1 108 ? 15.288 -9.313 -4.335 1.00 88.88 108 ASN A C 1
ATOM 787 O O . ASN A 1 108 ? 15.917 -10.264 -3.850 1.00 88.88 108 ASN A O 1
ATOM 791 N N . TYR A 1 109 ? 15.662 -8.747 -5.482 1.00 85.81 109 TYR A N 1
ATOM 792 C CA . TYR A 1 109 ? 16.779 -9.221 -6.290 1.00 85.81 109 TYR A CA 1
ATOM 793 C C . TYR A 1 109 ? 18.016 -8.330 -6.111 1.00 85.81 109 TYR A C 1
ATOM 795 O O . TYR A 1 109 ? 17.940 -7.104 -6.107 1.00 85.81 109 TYR A O 1
ATOM 803 N N . GLY A 1 110 ? 19.197 -8.946 -6.012 1.00 81.69 110 GLY A N 1
ATOM 804 C CA . GLY A 1 110 ? 20.467 -8.226 -5.873 1.00 81.69 110 GLY A CA 1
ATOM 805 C C . GLY A 1 110 ? 20.763 -7.760 -4.441 1.00 81.69 110 GLY A C 1
ATOM 806 O O . GLY A 1 110 ? 20.434 -8.453 -3.479 1.00 81.69 110 GLY A O 1
ATOM 807 N N . TRP A 1 111 ? 21.446 -6.616 -4.311 1.00 75.56 111 TRP A N 1
ATOM 808 C CA . TRP A 1 111 ? 21.942 -6.084 -3.028 1.00 75.56 111 TRP A CA 1
ATOM 809 C C . TRP A 1 111 ? 21.014 -5.056 -2.372 1.00 75.56 111 TRP A C 1
ATOM 811 O O . TRP A 1 111 ? 21.131 -4.819 -1.171 1.00 75.56 111 TRP A O 1
ATOM 821 N N . THR A 1 112 ? 20.101 -4.451 -3.131 1.00 80.44 112 THR A N 1
ATOM 822 C CA . THR A 1 112 ? 19.196 -3.415 -2.624 1.00 80.44 112 THR A CA 1
ATOM 823 C C . THR A 1 112 ? 17.861 -4.048 -2.265 1.00 80.44 112 THR A C 1
ATOM 825 O O . THR A 1 112 ? 16.973 -4.163 -3.104 1.00 80.44 112 THR A O 1
ATOM 828 N N . LYS A 1 113 ? 17.733 -4.484 -1.010 1.00 83.00 113 LYS A N 1
ATOM 829 C CA . LYS A 1 113 ? 16.514 -5.101 -0.475 1.00 83.00 113 LYS A CA 1
ATOM 830 C C . LYS A 1 113 ? 16.111 -4.437 0.830 1.00 83.00 113 LYS A C 1
ATOM 832 O O . LYS A 1 113 ? 16.965 -3.980 1.589 1.00 83.00 113 LYS A O 1
ATOM 837 N N . SER A 1 114 ? 14.812 -4.415 1.108 1.00 85.38 114 SER A N 1
ATOM 838 C CA . SER A 1 114 ? 14.301 -3.970 2.404 1.00 85.38 114 SER A CA 1
ATOM 839 C C . SER A 1 114 ? 14.255 -5.152 3.376 1.00 85.38 114 SER A C 1
ATOM 841 O O . SER A 1 114 ? 13.523 -6.101 3.104 1.00 85.38 114 SER A O 1
ATOM 843 N N . PRO A 1 115 ? 14.936 -5.095 4.537 1.00 87.81 115 PRO A N 1
ATOM 844 C CA . PRO A 1 115 ? 14.892 -6.169 5.535 1.00 87.81 115 PRO A CA 1
ATOM 845 C C . PRO A 1 115 ? 13.482 -6.472 6.062 1.00 87.81 115 PRO A C 1
ATOM 847 O O . PRO A 1 115 ? 13.228 -7.563 6.563 1.00 87.81 115 PRO A O 1
ATOM 850 N N . VAL A 1 116 ? 12.571 -5.495 5.976 1.00 90.75 116 VAL A N 1
ATOM 851 C CA . VAL A 1 116 ? 11.187 -5.620 6.456 1.00 90.75 116 VAL A CA 1
ATOM 852 C C . VAL A 1 116 ? 10.278 -6.220 5.382 1.00 90.75 116 VAL A C 1
ATOM 854 O O . VAL A 1 116 ? 9.430 -7.048 5.699 1.00 90.75 116 VAL A O 1
ATOM 857 N N . MET A 1 117 ? 10.462 -5.839 4.113 1.00 93.25 117 MET A N 1
ATOM 858 C CA . MET A 1 117 ? 9.639 -6.355 3.008 1.00 93.25 117 MET A CA 1
ATOM 859 C C . MET A 1 117 ? 10.125 -7.714 2.493 1.00 93.25 117 MET A C 1
ATOM 861 O O . MET A 1 117 ? 9.310 -8.528 2.066 1.00 93.25 117 MET A O 1
ATOM 865 N N . GLU A 1 118 ? 11.433 -7.977 2.555 1.00 91.88 118 GLU A N 1
ATOM 866 C CA . GLU A 1 118 ? 12.056 -9.192 2.023 1.00 91.88 118 GLU A CA 1
ATOM 867 C C . GLU A 1 118 ? 11.377 -10.495 2.480 1.00 91.88 118 GLU A C 1
ATOM 869 O O . GLU A 1 118 ? 10.991 -11.280 1.614 1.00 91.88 118 GLU A O 1
ATOM 874 N N . PRO A 1 119 ? 11.154 -10.764 3.782 1.00 91.94 119 PRO A N 1
ATOM 875 C CA . PRO A 1 119 ? 10.531 -12.024 4.198 1.00 91.94 119 PRO A CA 1
ATOM 876 C C . PRO A 1 119 ? 9.091 -12.192 3.685 1.00 91.94 119 PRO A C 1
ATOM 878 O O . PRO A 1 119 ? 8.663 -13.316 3.416 1.00 91.94 119 PRO A O 1
ATOM 881 N N . ILE A 1 120 ? 8.357 -11.087 3.521 1.00 92.44 120 ILE A N 1
ATOM 882 C CA . ILE A 1 120 ? 6.975 -11.085 3.028 1.00 92.44 120 ILE A CA 1
ATOM 883 C C . ILE A 1 120 ? 6.972 -11.454 1.542 1.00 92.44 120 ILE A C 1
ATOM 885 O O . ILE A 1 120 ? 6.380 -12.457 1.145 1.00 92.44 120 ILE A O 1
ATOM 889 N N . TYR A 1 121 ? 7.696 -10.687 0.730 1.00 92.88 121 TYR A N 1
ATOM 890 C CA . TYR A 1 121 ? 7.670 -10.827 -0.726 1.00 92.88 121 TYR A CA 1
ATOM 891 C C . TYR A 1 121 ? 8.598 -11.928 -1.261 1.00 92.88 121 TYR A C 1
ATOM 893 O O . TYR A 1 121 ? 8.494 -12.300 -2.419 1.00 92.88 121 TYR A O 1
ATOM 901 N N . ASN A 1 122 ? 9.461 -12.531 -0.438 1.00 90.69 122 ASN A N 1
ATOM 902 C CA . ASN A 1 122 ? 10.085 -13.814 -0.791 1.00 90.69 122 ASN A CA 1
ATOM 903 C C . ASN A 1 122 ? 9.069 -14.966 -0.780 1.00 90.69 122 ASN A C 1
ATOM 905 O O . ASN A 1 122 ? 9.216 -15.924 -1.538 1.00 90.69 122 ASN A O 1
ATOM 909 N N . THR A 1 123 ? 8.055 -14.880 0.087 1.00 91.94 123 THR A N 1
ATOM 910 C CA . THR A 1 123 ? 6.966 -15.867 0.163 1.00 91.94 123 THR A CA 1
ATOM 911 C C . THR A 1 123 ? 5.874 -15.555 -0.862 1.00 91.94 123 THR A C 1
ATOM 913 O O . THR A 1 123 ? 5.324 -16.469 -1.472 1.00 91.94 123 THR A O 1
ATOM 916 N N . HIS A 1 124 ? 5.618 -14.265 -1.084 1.00 93.62 124 HIS A N 1
ATOM 917 C CA . HIS A 1 124 ? 4.587 -13.732 -1.973 1.00 93.62 124 HIS A CA 1
ATOM 918 C C . HIS A 1 124 ? 5.210 -12.828 -3.052 1.00 93.62 124 HIS A C 1
ATOM 920 O O . HIS A 1 124 ? 5.075 -11.609 -2.968 1.00 93.62 124 HIS A O 1
ATOM 926 N N . PRO A 1 125 ? 5.964 -13.374 -4.022 1.00 94.31 125 PRO A N 1
ATOM 927 C CA . PRO A 1 125 ? 6.726 -12.563 -4.972 1.00 94.31 125 PRO A CA 1
ATOM 928 C C . PRO A 1 125 ? 5.832 -11.743 -5.901 1.00 94.31 125 PRO A C 1
ATOM 930 O O . PRO A 1 125 ? 4.799 -12.217 -6.360 1.00 94.31 125 PRO A O 1
ATOM 933 N N . LEU A 1 126 ? 6.256 -10.527 -6.240 1.00 95.75 126 LEU A N 1
ATOM 934 C CA . LEU A 1 126 ? 5.568 -9.698 -7.231 1.00 95.75 126 LEU A CA 1
ATOM 935 C C . LEU A 1 126 ? 5.949 -10.128 -8.650 1.00 95.75 126 LEU A C 1
ATOM 937 O O . LEU A 1 126 ? 7.133 -10.313 -8.955 1.00 95.75 126 LEU A O 1
ATOM 941 N N . THR A 1 127 ? 4.972 -10.244 -9.541 1.00 95.50 127 THR A N 1
ATOM 942 C CA . THR A 1 127 ? 5.211 -10.489 -10.970 1.00 95.50 127 THR A CA 1
ATOM 943 C C . THR A 1 127 ? 5.914 -9.297 -11.628 1.00 95.50 127 THR A C 1
ATOM 945 O O . THR A 1 127 ? 5.911 -8.181 -11.110 1.00 95.50 127 THR A O 1
ATOM 948 N N . GLU A 1 128 ? 6.534 -9.512 -12.792 1.00 95.62 128 GLU A N 1
ATOM 949 C CA . GLU A 1 128 ? 7.176 -8.424 -13.547 1.00 95.62 128 GLU A CA 1
ATOM 950 C C . GLU A 1 128 ? 6.173 -7.325 -13.941 1.00 95.62 128 GLU A C 1
ATOM 952 O O . GLU A 1 128 ? 6.502 -6.142 -13.859 1.00 95.62 128 GLU A O 1
ATOM 957 N N . SER A 1 129 ? 4.942 -7.694 -14.308 1.00 96.88 129 SER A N 1
ATOM 958 C CA . SER A 1 129 ? 3.884 -6.733 -14.636 1.00 96.88 129 SER A CA 1
ATOM 959 C C . SER A 1 129 ? 3.444 -5.917 -13.424 1.00 96.88 129 SER A C 1
ATOM 961 O O . SER A 1 129 ? 3.339 -4.701 -13.523 1.00 96.88 129 SER A O 1
ATOM 963 N N . GLU A 1 130 ? 3.253 -6.545 -12.261 1.00 98.06 130 GLU A N 1
ATOM 964 C CA . GLU A 1 130 ? 2.874 -5.819 -11.041 1.00 98.06 130 GLU A CA 1
ATOM 965 C C . GLU A 1 130 ? 3.975 -4.854 -10.599 1.00 98.06 130 GLU A C 1
ATOM 967 O O . GLU A 1 130 ? 3.690 -3.719 -10.226 1.00 98.06 130 GLU A O 1
ATOM 972 N N . GLN A 1 131 ? 5.243 -5.271 -10.687 1.00 97.88 131 GLN A N 1
ATOM 973 C CA . GLN A 1 131 ? 6.382 -4.388 -10.430 1.00 97.88 131 GLN A CA 1
ATOM 974 C C . GLN A 1 131 ? 6.376 -3.177 -11.375 1.00 97.88 131 GLN A C 1
ATOM 976 O O . GLN A 1 131 ? 6.560 -2.045 -10.925 1.00 97.88 131 GLN A O 1
ATOM 981 N N . ALA A 1 132 ? 6.157 -3.401 -12.673 1.00 98.31 132 ALA A N 1
ATOM 982 C CA . ALA A 1 132 ? 6.093 -2.338 -13.671 1.00 98.31 132 ALA A CA 1
ATOM 983 C C . ALA A 1 132 ? 4.943 -1.356 -13.406 1.00 98.31 132 ALA A C 1
ATOM 985 O O . ALA A 1 132 ? 5.158 -0.144 -13.434 1.00 98.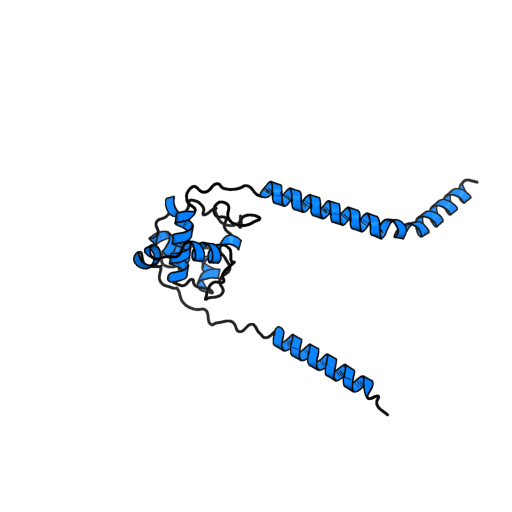31 132 ALA A O 1
ATOM 986 N N . ASP A 1 133 ? 3.753 -1.867 -13.094 1.00 98.69 133 ASP A N 1
ATOM 987 C CA . ASP A 1 133 ? 2.566 -1.067 -12.794 1.00 98.69 133 ASP A CA 1
ATOM 988 C C . ASP A 1 133 ? 2.759 -0.226 -11.526 1.00 98.69 133 ASP A C 1
ATOM 990 O O . ASP A 1 133 ? 2.479 0.976 -11.527 1.00 98.69 133 ASP A O 1
ATOM 994 N N . LEU A 1 134 ? 3.311 -0.820 -10.460 1.00 98.56 134 LEU A N 1
ATOM 995 C CA . LEU A 1 134 ? 3.653 -0.109 -9.224 1.00 98.56 134 LEU A CA 1
ATOM 996 C C . LEU A 1 134 ? 4.650 1.026 -9.487 1.00 98.56 134 LEU A C 1
ATOM 998 O O . LEU A 1 134 ? 4.444 2.144 -9.018 1.00 98.56 134 LEU A O 1
ATOM 1002 N N . ILE A 1 135 ? 5.710 0.779 -10.262 1.00 98.38 135 ILE A N 1
ATOM 1003 C CA . ILE A 1 135 ? 6.697 1.816 -10.605 1.00 98.38 135 ILE A CA 1
ATOM 1004 C C . ILE A 1 135 ? 6.061 2.906 -11.475 1.00 98.38 135 ILE A C 1
ATOM 1006 O O . ILE A 1 135 ? 6.314 4.092 -11.256 1.00 98.38 135 ILE A O 1
ATOM 1010 N N . ALA A 1 136 ? 5.204 2.539 -12.432 1.00 98.31 136 ALA A N 1
ATOM 1011 C CA . ALA A 1 136 ? 4.460 3.503 -13.237 1.00 98.31 136 ALA A CA 1
ATOM 1012 C C . ALA A 1 136 ? 3.582 4.404 -12.355 1.00 98.31 136 ALA A C 1
ATOM 1014 O O . ALA A 1 136 ? 3.601 5.624 -12.518 1.00 98.31 136 ALA A O 1
ATOM 1015 N N . PHE A 1 137 ? 2.885 3.835 -11.369 1.00 98.25 137 PHE A N 1
ATOM 1016 C CA . PHE A 1 137 ? 2.112 4.598 -10.391 1.00 98.25 137 PHE A CA 1
ATOM 1017 C C . PHE A 1 137 ? 2.990 5.544 -9.557 1.00 98.25 137 PHE A C 1
ATOM 1019 O O . PHE A 1 137 ? 2.704 6.742 -9.501 1.00 98.25 137 PHE A O 1
ATOM 1026 N N . LEU A 1 138 ? 4.095 5.056 -8.986 1.00 98.06 138 LEU A N 1
ATOM 1027 C CA . LEU A 1 138 ? 5.021 5.861 -8.172 1.00 98.06 138 LEU A CA 1
ATOM 1028 C C . LEU A 1 138 ? 5.660 7.025 -8.947 1.00 98.06 138 LEU A C 1
ATOM 1030 O O . LEU A 1 138 ? 6.129 7.998 -8.358 1.00 98.06 138 LEU A O 1
ATOM 1034 N N . LYS A 1 139 ? 5.717 6.960 -10.278 1.00 97.12 139 LYS A N 1
ATOM 1035 C CA . LYS A 1 139 ? 6.139 8.104 -11.102 1.00 97.12 139 LYS A CA 1
ATOM 1036 C C . LYS A 1 139 ? 5.065 9.179 -11.187 1.00 97.12 139 LYS A C 1
ATOM 1038 O O . LYS A 1 139 ? 5.388 10.363 -11.203 1.00 97.12 139 LYS A O 1
ATOM 1043 N N . THR A 1 140 ? 3.795 8.783 -11.223 1.00 96.50 140 THR A N 1
ATOM 1044 C CA . THR A 1 140 ? 2.665 9.726 -11.252 1.00 96.50 140 THR A CA 1
ATOM 1045 C C . THR A 1 140 ? 2.410 10.408 -9.908 1.00 96.50 140 THR A C 1
ATOM 1047 O O . THR A 1 140 ? 1.734 11.436 -9.869 1.00 96.50 140 THR A O 1
ATOM 1050 N N . SER A 1 141 ? 2.953 9.868 -8.811 1.00 94.94 141 SER A N 1
ATOM 1051 C CA . SER A 1 141 ? 2.804 10.448 -7.473 1.00 94.94 141 SER A CA 1
ATOM 1052 C C . SER A 1 141 ? 3.774 11.584 -7.166 1.00 94.94 141 SER A C 1
ATOM 1054 O O . SER A 1 141 ? 3.562 12.313 -6.201 1.00 94.94 141 SER A O 1
ATOM 1056 N N . VAL A 1 142 ? 4.822 11.761 -7.973 1.00 95.88 142 VAL A N 1
ATOM 1057 C CA . VAL A 1 142 ? 5.851 12.776 -7.727 1.00 95.88 142 VAL A CA 1
ATOM 1058 C C . VAL A 1 142 ? 5.233 14.172 -7.656 1.00 95.88 142 VAL A C 1
ATOM 1060 O O . VAL A 1 142 ? 4.541 14.612 -8.574 1.00 95.88 142 VAL A O 1
ATOM 1063 N N . GLY A 1 143 ? 5.516 14.889 -6.567 1.00 92.06 143 GLY A N 1
ATOM 1064 C CA . GLY A 1 143 ? 5.008 16.241 -6.335 1.00 92.06 143 GLY A CA 1
ATOM 1065 C C . GLY A 1 143 ? 3.529 16.325 -5.945 1.00 92.06 143 GLY A C 1
ATOM 1066 O O . GLY A 1 143 ? 3.012 17.438 -5.830 1.00 92.06 143 GLY A O 1
ATOM 1067 N N . GLN A 1 144 ? 2.843 15.198 -5.725 1.00 92.44 144 GLN A N 1
ATOM 1068 C CA . GLN A 1 144 ? 1.507 15.229 -5.133 1.00 92.44 144 GLN A CA 1
ATOM 1069 C C . GLN A 1 144 ? 1.569 15.775 -3.697 1.00 92.44 144 GLN A C 1
ATOM 1071 O O . GLN A 1 144 ? 2.534 15.506 -2.978 1.00 92.44 144 GLN A O 1
ATOM 1076 N N . PRO A 1 145 ? 0.560 16.550 -3.264 1.00 85.50 145 PRO A N 1
ATOM 1077 C CA . PRO A 1 145 ? 0.507 17.043 -1.899 1.00 85.50 145 PRO A CA 1
ATOM 1078 C C . PRO A 1 145 ? 0.283 15.883 -0.926 1.00 85.50 145 PRO A C 1
ATOM 1080 O O . PRO A 1 145 ? -0.645 15.089 -1.086 1.00 85.50 145 PRO A O 1
ATOM 1083 N N . GLU A 1 146 ? 1.105 15.819 0.115 1.00 77.00 146 GLU A N 1
ATOM 1084 C CA . GLU A 1 146 ? 0.843 14.962 1.267 1.00 77.00 146 GLU A CA 1
ATOM 1085 C C . GLU A 1 146 ? -0.307 15.581 2.061 1.00 77.00 146 GLU A C 1
ATOM 1087 O O . GLU A 1 146 ? -0.233 16.729 2.512 1.00 77.00 146 GLU A O 1
ATOM 1092 N N . VAL A 1 147 ? -1.410 14.845 2.198 1.00 72.56 147 VAL A N 1
ATOM 1093 C CA . VAL A 1 147 ? -2.547 15.328 2.979 1.00 72.56 147 VAL A CA 1
ATOM 1094 C C . VAL A 1 147 ? -2.477 14.722 4.364 1.00 72.56 147 VAL A C 1
ATOM 1096 O O . VAL A 1 147 ? -2.741 13.536 4.541 1.00 72.56 147 VAL A O 1
ATOM 1099 N N . ASP A 1 148 ? -2.179 15.560 5.352 1.00 74.38 148 ASP A N 1
ATOM 1100 C CA . ASP A 1 148 ? -2.276 15.183 6.756 1.00 74.38 148 ASP A CA 1
ATOM 1101 C C . ASP A 1 148 ? -3.740 14.840 7.101 1.00 74.38 148 ASP A C 1
ATOM 1103 O O . ASP A 1 148 ? -4.638 15.693 7.116 1.00 74.38 148 ASP A O 1
ATOM 1107 N N . ARG A 1 149 ? -3.997 13.546 7.325 1.00 81.56 149 ARG A N 1
ATOM 1108 C CA . ARG A 1 149 ? -5.306 13.010 7.724 1.00 81.56 149 ARG A CA 1
ATOM 1109 C C . ARG A 1 149 ? -5.407 12.785 9.232 1.00 81.56 149 ARG A C 1
ATOM 1111 O O . ARG A 1 149 ? -6.466 12.346 9.686 1.00 81.56 149 ARG A O 1
ATOM 1118 N N . GLU A 1 150 ? -4.383 13.109 10.022 1.00 82.69 150 GLU A N 1
ATOM 1119 C CA . GLU A 1 150 ? -4.368 12.863 11.468 1.00 82.69 150 GLU A CA 1
ATOM 1120 C C . GLU A 1 150 ? -5.535 13.564 12.163 1.00 82.69 150 GLU A C 1
ATOM 1122 O O . GLU A 1 150 ? -6.283 12.945 12.924 1.00 82.69 150 GLU A O 1
ATOM 1127 N N . TRP A 1 151 ? -5.769 14.836 11.828 1.00 85.75 151 TRP A N 1
ATOM 1128 C CA . TRP A 1 151 ? -6.911 15.590 12.346 1.00 85.75 151 TRP A CA 1
ATOM 1129 C C . TRP A 1 151 ? -8.250 14.900 12.051 1.00 85.75 151 TRP A C 1
ATOM 1131 O O . TRP A 1 151 ? -9.122 14.840 12.921 1.00 85.75 151 TRP A O 1
ATOM 1141 N N . LEU A 1 152 ? -8.422 14.356 10.841 1.00 88.31 152 LEU A N 1
ATOM 1142 C CA . LEU A 1 152 ? -9.652 13.669 10.453 1.00 88.31 152 LEU A CA 1
ATOM 1143 C C . LEU A 1 152 ? -9.842 12.391 11.277 1.00 88.31 152 LEU A C 1
ATOM 1145 O O . LEU A 1 152 ? -10.935 12.152 11.792 1.00 88.31 152 LEU A O 1
ATOM 1149 N N . VAL A 1 153 ? -8.779 11.601 11.450 1.00 87.19 153 VAL A N 1
ATOM 1150 C CA . VAL A 1 153 ? -8.796 10.384 12.274 1.00 87.19 153 VAL A CA 1
ATOM 1151 C C . VAL A 1 153 ? -9.141 10.720 13.725 1.00 87.19 153 VAL A C 1
ATOM 1153 O O . VAL A 1 153 ? -9.998 10.061 14.320 1.00 87.19 153 VAL A O 1
ATOM 1156 N N . VAL A 1 154 ? -8.547 11.775 14.289 1.00 90.88 154 VAL A N 1
ATOM 1157 C CA . VAL A 1 154 ? -8.849 12.252 15.647 1.00 90.88 154 VAL A CA 1
ATOM 1158 C C . VAL A 1 154 ? -10.305 12.700 15.760 1.00 90.88 154 VAL A C 1
ATOM 1160 O O . VAL A 1 154 ? -11.005 12.280 16.684 1.00 90.88 154 VAL A O 1
ATOM 1163 N N . ALA A 1 155 ? -10.795 13.501 14.813 1.00 93.06 155 ALA A N 1
ATOM 1164 C CA . ALA A 1 155 ? -12.166 13.998 14.813 1.00 93.06 155 ALA A CA 1
ATOM 1165 C C . ALA A 1 155 ? -13.193 12.857 14.726 1.00 93.06 155 ALA A C 1
ATOM 1167 O O . ALA A 1 155 ? -14.150 12.826 15.504 1.00 93.06 155 ALA A O 1
ATOM 1168 N N . VAL A 1 156 ? -12.974 11.885 13.833 1.00 93.06 156 VAL A N 1
ATOM 1169 C CA . VAL A 1 156 ? -13.835 10.700 13.692 1.00 93.06 156 VAL A CA 1
ATOM 1170 C C . VAL A 1 156 ? -13.788 9.840 14.954 1.00 93.06 156 VAL A C 1
ATOM 1172 O O . VAL A 1 156 ? -14.835 9.404 15.433 1.00 93.06 156 VAL A O 1
ATOM 1175 N N . SER A 1 157 ? -12.606 9.644 15.539 1.00 94.00 157 SER A N 1
ATOM 1176 C CA . SER A 1 157 ? -12.433 8.846 16.759 1.00 94.00 157 SER A CA 1
ATOM 1177 C C . SER A 1 157 ? -13.146 9.473 17.957 1.00 94.00 157 SER A C 1
ATOM 1179 O O . SER A 1 157 ? -13.911 8.800 18.653 1.00 94.00 157 SER A O 1
ATOM 1181 N N . LEU A 1 158 ? -12.956 10.777 18.179 1.00 97.12 158 LEU A N 1
ATOM 1182 C CA . LEU A 1 158 ? -13.620 11.514 19.255 1.00 97.12 158 LEU A CA 1
ATOM 1183 C C . LEU A 1 158 ? -15.134 11.584 19.040 1.00 97.12 158 LEU A C 1
ATOM 1185 O O . LEU A 1 158 ? -15.898 11.373 19.984 1.00 97.12 158 LEU A O 1
ATOM 1189 N N . GLY A 1 159 ? -15.573 11.827 17.803 1.00 97.56 159 GLY A N 1
ATOM 1190 C CA . GLY A 1 159 ? -16.988 11.821 17.439 1.00 97.56 159 GLY A CA 1
ATOM 1191 C C . GLY A 1 159 ? -17.641 10.462 17.692 1.00 97.56 159 GLY A C 1
ATOM 1192 O O . GLY A 1 159 ? -18.693 10.391 18.330 1.00 97.56 159 GLY A O 1
ATOM 1193 N N . GLY A 1 160 ? -16.989 9.376 17.269 1.00 97.25 160 GLY A N 1
ATOM 1194 C CA . GLY A 1 160 ? -17.441 8.005 17.500 1.00 97.25 160 GLY A CA 1
ATOM 1195 C C . GLY A 1 160 ? -17.513 7.652 18.986 1.00 97.25 160 GLY A C 1
ATOM 1196 O O . GLY A 1 160 ? -18.520 7.109 19.444 1.00 97.25 160 GLY A O 1
ATOM 1197 N N . PHE A 1 161 ? -16.496 8.029 19.765 1.00 98.06 161 PHE A N 1
ATOM 1198 C CA . PHE A 1 161 ? -16.487 7.837 21.215 1.00 98.06 161 PHE A CA 1
ATOM 1199 C C . PHE A 1 161 ? -17.623 8.600 21.906 1.00 98.06 161 PHE A C 1
ATOM 1201 O O . PHE A 1 161 ? -18.363 8.019 22.703 1.00 98.06 161 PHE A O 1
ATOM 1208 N N . ALA A 1 162 ? -17.803 9.883 21.584 1.00 98.06 162 ALA A N 1
ATOM 1209 C CA . ALA A 1 162 ? -18.869 10.699 22.155 1.00 98.06 162 ALA A CA 1
ATOM 1210 C C . ALA A 1 162 ? -20.254 10.132 21.810 1.00 98.06 162 ALA A C 1
ATOM 1212 O O . ALA A 1 162 ? -21.109 10.011 22.690 1.00 98.06 162 ALA A O 1
ATOM 1213 N N . ALA A 1 163 ? -20.463 9.714 20.559 1.00 97.81 163 ALA A N 1
ATOM 1214 C CA . ALA A 1 163 ? -21.702 9.076 20.128 1.00 97.81 163 ALA A CA 1
ATOM 1215 C C . ALA A 1 163 ? -21.970 7.777 20.905 1.00 97.81 163 ALA A C 1
ATOM 1217 O O . ALA A 1 163 ? -23.060 7.599 21.453 1.00 97.81 163 ALA A O 1
ATOM 1218 N N . ALA A 1 164 ? -20.968 6.902 21.031 1.00 97.25 164 ALA A N 1
ATOM 1219 C CA . ALA A 1 164 ? -21.076 5.673 21.813 1.00 97.25 164 ALA A CA 1
ATOM 1220 C C . ALA A 1 164 ? -21.388 5.957 23.292 1.00 97.25 164 ALA A C 1
ATOM 1222 O O . ALA A 1 164 ? -22.287 5.337 23.864 1.00 97.25 164 ALA A O 1
ATOM 1223 N N . ALA A 1 165 ? -20.712 6.932 23.906 1.00 97.19 165 ALA A N 1
ATOM 1224 C CA . ALA A 1 165 ? -20.952 7.335 25.288 1.00 97.19 165 ALA A CA 1
ATOM 1225 C C . ALA A 1 165 ? -22.374 7.880 25.497 1.00 97.19 165 ALA A C 1
ATOM 1227 O O . ALA A 1 165 ? -23.029 7.525 26.479 1.00 97.19 165 ALA A O 1
ATOM 1228 N N . LEU A 1 166 ? -22.889 8.686 24.563 1.00 97.44 166 LEU A N 1
ATOM 1229 C CA . LEU A 1 166 ? -24.262 9.196 24.599 1.00 97.44 166 LEU A CA 1
ATOM 1230 C C . LEU A 1 166 ? -25.291 8.072 24.468 1.00 97.44 166 LEU A C 1
ATOM 1232 O O . LEU A 1 166 ? -26.260 8.040 25.229 1.00 97.44 166 LEU A O 1
ATOM 1236 N N . VAL A 1 167 ? -25.073 7.127 23.550 1.00 97.00 167 VAL A N 1
ATOM 1237 C CA . VAL A 1 167 ? -25.947 5.960 23.367 1.00 97.00 167 VAL A CA 1
ATOM 1238 C C . VAL A 1 167 ? -25.965 5.106 24.632 1.00 97.00 167 VAL A C 1
ATOM 1240 O O . VAL A 1 167 ? -27.039 4.809 25.158 1.00 97.00 167 VAL A O 1
ATOM 1243 N N . LEU A 1 168 ? -24.795 4.763 25.175 1.00 95.94 168 LEU A N 1
ATOM 1244 C CA . LEU A 1 168 ? -24.684 3.998 26.416 1.00 95.94 168 LEU A CA 1
ATOM 1245 C C . LEU A 1 168 ? -25.334 4.747 27.583 1.00 95.94 168 LEU A C 1
ATOM 1247 O O . LEU A 1 168 ? -26.150 4.175 28.306 1.00 95.94 168 LEU A O 1
ATOM 1251 N N . GLY A 1 169 ? -25.048 6.040 27.732 1.00 93.88 169 GLY A N 1
ATOM 1252 C CA . GLY A 1 169 ? -25.659 6.893 28.745 1.00 93.88 169 GLY A CA 1
ATOM 1253 C C . GLY A 1 169 ? -27.183 6.894 28.641 1.00 93.88 169 GLY A C 1
ATOM 1254 O O . GLY A 1 169 ? -27.869 6.701 29.644 1.00 93.88 169 GLY A O 1
ATOM 1255 N N . PHE A 1 170 ? -27.730 7.023 27.432 1.00 95.56 170 PHE A N 1
ATOM 1256 C CA . PHE A 1 170 ? -29.169 7.032 27.196 1.00 95.56 170 PHE A CA 1
ATOM 1257 C C . PHE A 1 170 ? -29.834 5.674 27.461 1.00 95.56 170 PHE A C 1
ATOM 1259 O O . PHE A 1 170 ? -30.883 5.629 28.110 1.00 95.56 170 PHE A O 1
ATOM 1266 N N . VAL A 1 171 ? -29.232 4.572 27.006 1.00 94.25 171 VAL A N 1
ATOM 1267 C CA . VAL A 1 171 ? -29.739 3.204 27.214 1.00 94.25 171 VAL A CA 1
ATOM 1268 C C . VAL A 1 171 ? -29.699 2.837 28.700 1.00 94.25 171 VAL A C 1
ATOM 1270 O O . VAL A 1 171 ? -30.683 2.343 29.255 1.00 94.25 171 VAL A O 1
ATOM 1273 N N . TYR A 1 172 ? -28.602 3.154 29.390 1.00 91.94 172 TYR A N 1
ATOM 1274 C CA . TYR A 1 172 ? -28.409 2.797 30.795 1.00 91.94 172 TYR A CA 1
ATOM 1275 C C . TYR A 1 172 ? -28.979 3.815 31.796 1.00 91.94 172 TYR A C 1
ATOM 1277 O O . TYR A 1 172 ? -29.029 3.514 32.992 1.00 91.94 172 TYR A O 1
ATOM 1285 N N . ARG A 1 173 ? -29.523 4.961 31.347 1.00 88.06 173 ARG A N 1
ATOM 1286 C CA . ARG A 1 173 ? -30.032 6.043 32.226 1.00 88.06 173 ARG A CA 1
ATOM 1287 C C . ARG A 1 173 ? -31.069 5.607 33.263 1.00 88.06 173 ARG A C 1
ATOM 1289 O O . ARG A 1 173 ? -31.259 6.280 34.275 1.00 88.06 173 ARG A O 1
ATOM 1296 N N . LYS A 1 174 ? -31.800 4.514 33.013 1.00 85.00 174 LYS A N 1
ATOM 1297 C CA . LYS A 1 174 ? -32.828 3.991 33.931 1.00 85.00 174 LYS A CA 1
ATOM 1298 C C . LYS A 1 174 ? -32.372 2.776 34.744 1.00 85.00 174 LYS A C 1
ATOM 1300 O O . LYS A 1 174 ? -33.052 2.441 35.709 1.00 85.00 174 LYS A O 1
ATOM 1305 N N . ARG A 1 175 ? -31.228 2.163 34.420 1.00 86.75 175 ARG A N 1
ATOM 1306 C CA . ARG A 1 175 ? -30.800 0.874 34.990 1.00 86.75 175 ARG A CA 1
ATOM 1307 C C . ARG A 1 175 ? -30.557 0.931 36.499 1.00 86.75 175 ARG A C 1
ATOM 1309 O O . ARG A 1 175 ? -30.979 0.033 37.211 1.00 86.75 175 ARG A O 1
ATOM 1316 N N . LEU A 1 176 ? -29.927 1.997 36.994 1.00 84.25 176 LEU A N 1
ATOM 1317 C CA . LEU A 1 176 ? -29.558 2.128 38.414 1.00 84.25 176 LEU A CA 1
ATOM 1318 C C . LEU A 1 176 ? -30.568 2.937 39.245 1.00 84.25 176 LEU A C 1
ATOM 1320 O O . LEU A 1 176 ? -30.319 3.243 40.411 1.00 84.25 176 LEU A O 1
ATOM 1324 N N . ARG A 1 177 ? -31.722 3.310 38.669 1.00 81.44 177 ARG A N 1
ATOM 1325 C CA . ARG A 1 177 ? -32.701 4.156 39.373 1.00 81.44 177 ARG A CA 1
ATOM 1326 C C . ARG A 1 177 ? -33.405 3.423 40.520 1.00 81.44 177 ARG A C 1
ATOM 1328 O O . ARG A 1 177 ? -33.786 4.092 41.473 1.00 81.44 177 ARG A O 1
ATOM 1335 N N . SER A 1 178 ? -33.563 2.098 40.460 1.00 83.12 178 SER A N 1
ATOM 1336 C CA . SER A 1 178 ? -34.156 1.307 41.553 1.00 83.12 178 SER A CA 1
ATOM 1337 C C . SER A 1 178 ? -33.247 1.266 42.785 1.00 83.12 178 SER A C 1
ATOM 1339 O O . SER A 1 178 ? -33.689 1.631 43.870 1.00 83.12 178 SER A O 1
ATOM 1341 N N . VAL A 1 179 ? -31.967 0.926 42.602 1.00 87.38 179 VAL A N 1
ATOM 1342 C CA . VAL A 1 179 ? -30.955 0.901 43.675 1.00 87.38 179 VAL A CA 1
ATOM 1343 C C . VAL A 1 179 ? -30.784 2.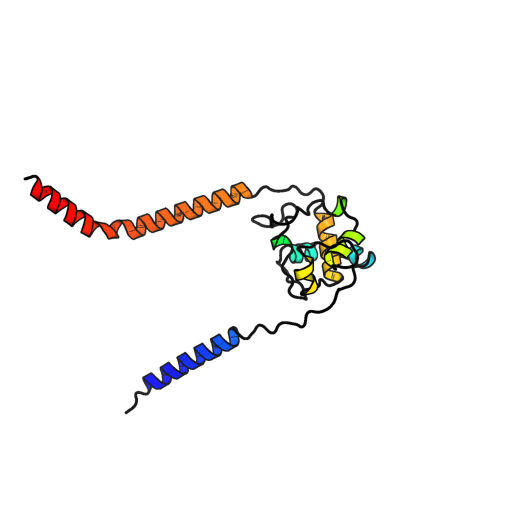289 44.290 1.00 87.38 179 VAL A C 1
ATOM 1345 O O . VAL A 1 179 ? -30.822 2.432 45.507 1.00 87.38 179 VAL A O 1
ATOM 1348 N N . ARG A 1 180 ? -30.694 3.340 43.458 1.00 88.75 180 ARG A N 1
ATOM 1349 C CA . ARG A 1 180 ? -30.606 4.723 43.950 1.00 88.75 180 ARG A CA 1
ATOM 1350 C C . ARG A 1 180 ? -31.808 5.102 44.819 1.00 88.75 180 ARG A C 1
ATOM 1352 O O . ARG A 1 180 ? -31.619 5.717 45.858 1.00 88.75 180 ARG A O 1
ATOM 1359 N N . ARG A 1 181 ? -33.032 4.755 44.403 1.00 89.81 181 ARG A N 1
ATOM 1360 C CA . ARG A 1 181 ? -34.242 5.040 45.194 1.00 89.81 181 ARG A CA 1
ATOM 1361 C C . ARG A 1 181 ? -34.212 4.336 46.550 1.00 89.81 181 ARG A C 1
ATOM 1363 O O . ARG A 1 181 ? -34.564 4.962 47.538 1.00 89.81 181 ARG A O 1
ATOM 1370 N N . ALA A 1 182 ? -33.770 3.078 46.598 1.00 90.62 182 ALA A N 1
ATOM 1371 C CA . ALA A 1 182 ? -33.662 2.333 47.851 1.00 90.62 182 ALA A CA 1
ATOM 1372 C C . ALA A 1 182 ? -32.672 2.993 48.830 1.00 90.62 182 ALA A C 1
ATOM 1374 O O . ALA A 1 182 ? -33.030 3.233 49.976 1.00 90.62 182 ALA A O 1
ATOM 1375 N N . LEU A 1 183 ? -31.478 3.366 48.355 1.00 90.50 183 LEU A N 1
ATOM 1376 C CA . LEU A 1 183 ? -30.450 4.010 49.184 1.00 90.50 183 LEU A CA 1
ATOM 1377 C C . LEU A 1 183 ? -30.868 5.398 49.695 1.00 90.50 183 LEU A C 1
ATOM 1379 O O . LEU A 1 183 ? -30.618 5.726 50.848 1.00 90.50 183 LEU A O 1
ATOM 1383 N N . VAL A 1 184 ? -31.516 6.212 48.854 1.00 93.69 184 VAL A N 1
ATOM 1384 C CA . VAL A 1 184 ? -31.984 7.554 49.252 1.00 93.69 184 VAL A CA 1
ATOM 1385 C C . VAL A 1 184 ? -33.089 7.468 50.304 1.00 93.69 184 VAL A C 1
ATOM 1387 O O . VAL A 1 184 ? -33.063 8.218 51.275 1.00 93.69 184 VAL A O 1
ATOM 1390 N N . ASN A 1 185 ? -34.037 6.541 50.135 1.00 93.69 185 ASN A N 1
ATOM 1391 C CA . ASN A 1 185 ? -35.110 6.346 51.106 1.00 93.69 185 ASN A CA 1
ATOM 1392 C C . ASN A 1 185 ? -34.571 5.876 52.463 1.00 93.69 185 ASN A C 1
ATOM 1394 O O . ASN A 1 185 ? -35.099 6.291 53.488 1.00 93.69 185 ASN A O 1
ATOM 1398 N N . GLU A 1 186 ? -33.548 5.018 52.470 1.00 92.00 186 GLU A N 1
ATOM 1399 C CA . GLU A 1 186 ? -32.917 4.561 53.710 1.00 92.00 186 GLU A CA 1
ATOM 1400 C C . GLU A 1 186 ? -32.186 5.707 54.418 1.00 92.00 186 GLU A C 1
ATOM 1402 O O . GLU A 1 186 ? -32.456 5.977 55.582 1.00 92.00 186 GLU A O 1
ATOM 1407 N N . ALA A 1 187 ? -31.372 6.476 53.688 1.00 91.62 187 ALA A N 1
ATOM 1408 C CA . ALA A 1 187 ? -30.685 7.642 54.243 1.00 91.62 187 ALA A CA 1
ATOM 1409 C C . ALA A 1 187 ? -31.651 8.704 54.807 1.00 91.62 187 ALA A C 1
ATOM 1411 O O . ALA A 1 187 ? -31.346 9.351 55.803 1.00 91.62 187 ALA A O 1
ATOM 1412 N N . GLN A 1 188 ? -32.831 8.890 54.200 1.00 94.00 188 GLN A N 1
ATOM 1413 C CA . GLN A 1 188 ? -33.854 9.795 54.741 1.00 94.00 188 GLN A CA 1
ATOM 1414 C C . GLN A 1 188 ? -34.483 9.292 56.042 1.00 94.00 188 GLN A C 1
ATOM 1416 O O . GLN A 1 188 ? -34.882 10.119 56.856 1.00 94.00 188 GLN A O 1
ATOM 1421 N N . LYS A 1 189 ? -34.598 7.973 56.235 1.00 91.56 189 LYS A N 1
ATOM 1422 C CA . LYS A 1 189 ? -35.122 7.410 57.485 1.00 91.56 189 LYS A CA 1
ATOM 1423 C C . LYS A 1 189 ? -34.144 7.567 58.642 1.00 91.56 189 LYS A C 1
ATOM 1425 O O . LYS A 1 189 ? -34.600 7.739 59.757 1.00 91.56 189 LYS A O 1
ATOM 1430 N N . GLU A 1 190 ? -32.836 7.513 58.392 1.00 90.81 190 GLU A N 1
ATOM 1431 C CA . GLU A 1 190 ? -31.825 7.686 59.450 1.00 90.81 190 GLU A CA 1
ATOM 1432 C C . GLU A 1 190 ? -31.678 9.142 59.932 1.00 90.81 190 GLU A C 1
ATOM 1434 O O . GLU A 1 190 ? -31.091 9.386 60.983 1.00 90.81 190 GLU A O 1
ATOM 1439 N N . LEU A 1 191 ? -32.191 10.116 59.172 1.00 82.44 191 LEU A N 1
ATOM 1440 C CA . LEU A 1 191 ? -32.105 11.549 59.484 1.00 82.44 191 LEU A CA 1
ATOM 1441 C C . LEU A 1 191 ? -33.344 12.120 60.202 1.00 82.44 191 LEU A C 1
ATOM 1443 O O . LEU A 1 191 ? -33.322 13.295 60.572 1.00 82.44 191 LEU A O 1
ATOM 1447 N N . LEU A 1 192 ? -34.412 11.331 60.357 1.00 65.19 192 LEU A N 1
ATOM 1448 C CA . LEU A 1 192 ? -35.672 11.700 61.021 1.00 65.19 192 LEU A CA 1
ATOM 1449 C C . LEU A 1 192 ? -35.833 10.934 62.336 1.00 65.19 192 LEU A C 1
ATOM 1451 O O . LEU A 1 192 ? -36.338 11.556 63.296 1.00 65.19 192 LEU A O 1
#

Foldseek 3Di:
DPDPVVVVVVVVVVVVVVVVVVVVPPPPQDQFADLAAFADPVLLVVAALVVLLCQQVVVDAAPQRFDHVQQAEFFAADDPLTGHPNDYHLLAVCVVDPLRLQSCQLSVHDDRYDPVCVVRCNRRPGYSRNSSNNSNNSVVSHPHHHDPNVVVVVVVVVVVVVVVVVVCCVVCVCVCVVVVVVVVVVVVVVVD

Radius of gyration: 28.15 Å; chains: 1; bounding box: 63×60×82 Å